Protein AF-A0A8H8M5P0-F1 (afdb_monomer_lite)

Radius of gyration: 19.62 Å; chains: 1; bounding box: 64×37×49 Å

Sequence (247 aa):
MSTDKIRIKVAILEPNDPSDVTEIIGSGKVDMGCKAMIHTTGKPSDYTAVRCGMNISRASKKALLMPGSAWRTSDVRARRVVQDSRSAFSDVKMLRIDELAELGCCCFCSILYIGNENFLATRKKEAAAFMRAVKRAADDMFADPKAAWAAYCDFKPVLNTPLNEKIYERSFTYMSRDCANVPRDWNKVTSYSKRLGIVSDDFNPNMTNEFLSWPLVDEVADPIENQKRIARRQMQIAMNGGVLCGR

pLDDT: mean 76.26, std 18.19, range [35.19, 97.38]

Foldseek 3Di:
DDPPPLDDDDDDDDDPALVCPCVCQQVVVDFKDKDFDFDDDDDPVVDDDDDQGVCVLVVVLVDPDDADADDPLSLLSNLVVCVVPPDDSVVDDHDDVCVVVVLLDPLRGDMAMDGRPVCCVPVVVSLLVVLVVVLVLLVVCVVAVQVSVVVVCVVPVVCPDPSNLLSSQLCNLVDANQSDDDVVSQVSVVVVCCVVVVDPPPDDRPDDPPSGDDDHDDDDPDSNVVVVVSVVVSVCCVVQNGSNPPD

Structure (mmCIF, N/CA/C/O backbone):
data_AF-A0A8H8M5P0-F1
#
_entry.id   AF-A0A8H8M5P0-F1
#
loop_
_atom_site.group_PDB
_atom_site.id
_atom_site.type_symbol
_atom_site.label_atom_id
_atom_site.label_alt_id
_atom_site.label_comp_id
_atom_site.label_asym_id
_atom_site.label_entity_id
_atom_site.label_seq_id
_atom_site.pdbx_PDB_ins_code
_atom_site.Cartn_x
_atom_site.Cartn_y
_atom_site.Cartn_z
_atom_site.occupancy
_atom_site.B_iso_or_equiv
_atom_site.auth_seq_id
_atom_site.auth_comp_id
_atom_site.auth_asym_id
_atom_site.auth_atom_id
_atom_site.pdbx_PDB_model_num
ATOM 1 N N . MET A 1 1 ? -37.331 -3.654 -0.426 1.00 36.34 1 MET A N 1
ATOM 2 C CA . MET A 1 1 ? -36.066 -3.580 0.338 1.00 36.34 1 MET A CA 1
ATOM 3 C C . MET A 1 1 ? -35.222 -2.468 -0.267 1.00 36.34 1 MET A C 1
ATOM 5 O O . MET A 1 1 ? -34.850 -2.590 -1.426 1.00 36.34 1 MET A O 1
ATOM 9 N N . SER A 1 2 ? -35.031 -1.354 0.448 1.00 35.19 2 SER A N 1
ATOM 10 C CA . SER A 1 2 ? -34.307 -0.179 -0.065 1.00 35.19 2 SER A CA 1
ATOM 11 C C . SER A 1 2 ? -32.825 -0.506 -0.238 1.00 35.19 2 SER A C 1
ATOM 13 O O . SER A 1 2 ? -32.127 -0.759 0.742 1.00 35.19 2 SER A O 1
ATOM 15 N N . THR A 1 3 ? -32.333 -0.526 -1.476 1.00 40.12 3 THR A N 1
ATOM 16 C CA . THR A 1 3 ? -30.895 -0.473 -1.750 1.00 40.12 3 THR A CA 1
ATOM 17 C C . THR A 1 3 ? -30.450 0.978 -1.621 1.00 40.12 3 THR A C 1
ATOM 19 O O . THR A 1 3 ? -30.347 1.688 -2.625 1.00 40.12 3 THR A O 1
ATOM 22 N N . ASP A 1 4 ? -30.189 1.425 -0.394 1.00 42.44 4 ASP A N 1
ATOM 23 C CA . ASP A 1 4 ? -29.464 2.672 -0.163 1.00 42.44 4 ASP A CA 1
ATOM 24 C C . ASP A 1 4 ? -28.039 2.480 -0.695 1.00 42.44 4 ASP A C 1
ATOM 26 O O . ASP A 1 4 ? -27.132 2.008 -0.008 1.00 42.44 4 ASP A O 1
ATOM 30 N N . LYS A 1 5 ? -27.848 2.778 -1.985 1.00 47.34 5 LYS A N 1
ATOM 31 C CA . LYS A 1 5 ? -26.527 2.856 -2.608 1.00 47.34 5 LYS A CA 1
ATOM 32 C C . LYS A 1 5 ? -25.786 3.997 -1.921 1.00 47.34 5 LYS A C 1
ATOM 34 O O . LYS A 1 5 ? -25.990 5.158 -2.271 1.00 47.34 5 LYS A O 1
ATOM 39 N N . ILE A 1 6 ? -24.943 3.668 -0.944 1.00 50.34 6 ILE A N 1
ATOM 40 C CA . ILE A 1 6 ? -24.007 4.612 -0.330 1.00 50.34 6 ILE A CA 1
ATOM 41 C C . ILE A 1 6 ? -23.154 5.197 -1.466 1.00 50.34 6 ILE A C 1
ATOM 43 O O . ILE A 1 6 ? -22.331 4.505 -2.065 1.00 50.34 6 ILE A O 1
ATOM 47 N N . ARG A 1 7 ? -23.409 6.462 -1.823 1.00 47.97 7 ARG A N 1
ATOM 48 C CA . ARG A 1 7 ? -22.703 7.175 -2.895 1.00 47.97 7 ARG A CA 1
ATOM 49 C C . ARG A 1 7 ? -21.391 7.730 -2.347 1.00 47.97 7 ARG A C 1
ATOM 51 O O . ARG A 1 7 ? -21.319 8.896 -1.973 1.00 47.97 7 ARG A O 1
ATOM 58 N N . ILE A 1 8 ? -20.359 6.894 -2.310 1.00 54.28 8 ILE A N 1
ATOM 59 C CA . ILE A 1 8 ? -18.988 7.347 -2.050 1.00 54.28 8 ILE A CA 1
ATOM 60 C C . ILE A 1 8 ? -18.491 8.065 -3.309 1.00 54.28 8 ILE A C 1
ATOM 62 O O . ILE A 1 8 ? -18.430 7.465 -4.383 1.00 54.28 8 ILE A O 1
ATOM 66 N N . LYS A 1 9 ? -18.156 9.353 -3.196 1.00 49.34 9 LYS A N 1
ATOM 67 C CA . LYS A 1 9 ? -17.498 10.102 -4.274 1.00 49.34 9 LYS A CA 1
ATOM 68 C C . LYS A 1 9 ? -15.990 9.924 -4.134 1.00 49.34 9 LYS A C 1
ATOM 70 O O . LYS A 1 9 ? -15.395 10.459 -3.208 1.00 49.34 9 LYS A O 1
ATOM 75 N N . VAL A 1 10 ? -15.383 9.171 -5.047 1.00 53.28 10 VAL A N 1
ATOM 76 C CA . VAL A 1 10 ? -13.926 9.007 -5.103 1.00 53.28 10 VAL A CA 1
ATOM 77 C C . VAL A 1 10 ? -13.347 10.113 -5.981 1.00 53.28 10 VAL A C 1
ATOM 79 O O . VAL A 1 10 ? -13.724 10.239 -7.144 1.00 53.28 10 VAL A O 1
ATOM 82 N N . ALA A 1 11 ? -12.433 10.906 -5.428 1.00 50.66 11 ALA A N 1
ATOM 83 C CA . ALA A 1 11 ? -11.649 11.888 -6.166 1.00 50.66 11 ALA A CA 1
ATOM 84 C C . ALA A 1 11 ? -10.161 11.546 -6.027 1.00 50.66 11 ALA A C 1
ATOM 86 O O . ALA A 1 11 ? -9.689 11.256 -4.929 1.00 50.66 11 ALA A O 1
ATOM 87 N N . ILE A 1 12 ? -9.419 11.578 -7.136 1.00 54.62 12 ILE A N 1
ATOM 88 C CA . ILE A 1 12 ? -7.957 11.486 -7.102 1.00 54.62 12 ILE A CA 1
ATOM 89 C C . ILE A 1 12 ? -7.428 12.907 -6.921 1.00 54.62 12 ILE A C 1
ATOM 91 O O . ILE A 1 12 ? -7.507 13.718 -7.841 1.00 54.62 12 ILE A O 1
ATOM 95 N N . LEU A 1 13 ? -6.910 13.204 -5.730 1.00 47.09 13 LEU A N 1
ATOM 96 C CA . LEU A 1 13 ? -6.217 14.455 -5.445 1.00 47.09 13 LEU A CA 1
ATOM 97 C C . LEU A 1 13 ? -4.714 14.242 -5.663 1.00 47.09 13 LEU A C 1
ATOM 99 O O . LEU A 1 13 ? -4.112 13.387 -5.017 1.00 47.09 13 LEU A O 1
ATOM 103 N N . GLU A 1 14 ? -4.110 15.012 -6.567 1.00 48.19 14 GLU A N 1
ATOM 104 C CA . GLU A 1 14 ? -2.656 15.067 -6.762 1.00 48.19 14 GLU A CA 1
ATOM 105 C C . GLU A 1 14 ? -2.136 16.353 -6.095 1.00 48.19 14 GLU A C 1
ATOM 107 O O . GLU A 1 14 ? -2.076 17.397 -6.744 1.00 48.19 14 GLU A O 1
ATOM 112 N N . PRO A 1 15 ? -1.847 16.345 -4.778 1.00 44.75 15 PRO A N 1
ATOM 113 C CA . PRO A 1 15 ? -1.385 17.545 -4.096 1.00 44.75 15 PRO A CA 1
ATOM 114 C C . PRO A 1 15 ? -0.017 17.975 -4.641 1.00 44.75 15 PRO A C 1
ATOM 116 O O . PRO A 1 15 ? 0.866 17.146 -4.868 1.00 44.75 15 PRO A O 1
ATOM 119 N N . ASN A 1 16 ? 0.183 19.289 -4.787 1.00 42.31 16 ASN A N 1
ATOM 120 C CA . ASN A 1 16 ? 1.477 19.876 -5.169 1.00 42.31 16 ASN A CA 1
ATOM 121 C C . ASN A 1 16 ? 2.589 19.549 -4.154 1.00 42.31 16 ASN A C 1
ATOM 123 O O . ASN A 1 16 ? 3.773 19.612 -4.488 1.00 42.31 16 ASN A O 1
ATOM 127 N N . ASP A 1 17 ? 2.203 19.156 -2.937 1.00 50.94 17 ASP A N 1
ATOM 128 C CA . ASP A 1 17 ? 3.077 18.607 -1.915 1.00 50.94 17 ASP A CA 1
ATOM 129 C C . ASP A 1 17 ? 2.559 17.234 -1.418 1.00 50.94 17 ASP A C 1
ATOM 131 O O . ASP A 1 17 ? 1.604 17.164 -0.643 1.00 50.94 17 ASP A O 1
ATOM 135 N N . PRO A 1 18 ? 3.169 16.105 -1.826 1.00 50.41 18 PRO A N 1
ATOM 136 C CA . PRO A 1 18 ? 2.717 14.749 -1.469 1.00 50.41 18 PRO A CA 1
ATOM 137 C C . PRO A 1 18 ? 2.888 14.409 0.026 1.00 50.41 18 PRO A C 1
ATOM 139 O O . PRO A 1 18 ? 2.472 13.339 0.485 1.00 50.41 18 PRO A O 1
ATOM 142 N N . SER A 1 19 ? 3.530 15.290 0.798 1.00 53.66 19 SER A N 1
ATOM 143 C CA . SER A 1 19 ? 3.755 15.112 2.237 1.00 53.66 19 SER A CA 1
ATOM 144 C C . SER A 1 19 ? 2.470 15.275 3.053 1.00 53.66 19 SER A C 1
ATOM 146 O O . SER A 1 19 ? 2.391 14.734 4.153 1.00 53.66 19 SER A O 1
ATOM 148 N N . ASP A 1 20 ? 1.452 15.917 2.483 1.00 61.72 20 ASP A N 1
ATOM 149 C CA . ASP A 1 20 ? 0.340 16.543 3.205 1.00 61.72 20 ASP A CA 1
ATOM 150 C C . ASP A 1 20 ? -0.908 15.644 3.361 1.00 61.72 20 ASP A C 1
ATOM 152 O O . ASP A 1 20 ? -1.863 16.003 4.029 1.00 61.72 20 ASP A O 1
ATOM 156 N N . VAL A 1 21 ? -0.947 14.423 2.804 1.00 61.38 21 VAL A N 1
ATOM 157 C CA . VAL A 1 21 ? -2.188 13.607 2.876 1.00 61.38 21 VAL A CA 1
ATOM 158 C C . VAL A 1 21 ? -2.681 13.376 4.318 1.00 61.38 21 VAL A C 1
ATOM 160 O O . VAL A 1 21 ? -3.882 13.323 4.556 1.00 61.38 21 VAL A O 1
ATOM 163 N N . THR A 1 22 ? -1.762 13.284 5.286 1.00 66.88 22 THR A N 1
ATOM 164 C CA . THR A 1 22 ? -2.094 13.120 6.707 1.00 66.88 22 THR A CA 1
ATOM 165 C C . THR A 1 22 ? -2.680 14.398 7.302 1.00 66.88 22 THR A C 1
ATOM 167 O O . THR A 1 22 ? -3.639 14.320 8.059 1.00 66.88 22 THR A O 1
ATOM 170 N N . GLU A 1 23 ? -2.149 15.568 6.951 1.00 70.94 23 GLU A N 1
ATOM 171 C CA . GLU A 1 23 ? -2.630 16.861 7.448 1.00 70.94 23 GLU A CA 1
ATOM 172 C C . GLU A 1 23 ? -3.932 17.283 6.740 1.00 70.94 23 GLU A C 1
ATOM 174 O O . GLU A 1 23 ? -4.866 17.758 7.389 1.00 70.94 23 GLU A O 1
ATOM 179 N N . ILE A 1 24 ? -4.088 16.993 5.446 1.00 71.38 24 ILE A N 1
ATOM 180 C CA . ILE A 1 24 ? -5.350 17.173 4.710 1.00 71.38 24 ILE A CA 1
ATOM 181 C C . ILE A 1 24 ? -6.481 16.337 5.337 1.00 71.38 24 ILE A C 1
ATOM 183 O O . ILE A 1 24 ? -7.596 16.836 5.505 1.00 71.38 24 ILE A O 1
ATOM 187 N N . ILE A 1 25 ? -6.206 15.084 5.715 1.00 73.25 25 ILE A N 1
ATOM 188 C CA . ILE A 1 25 ? -7.196 14.215 6.375 1.00 73.25 25 ILE A CA 1
ATOM 189 C C . ILE A 1 25 ? -7.402 14.619 7.840 1.00 73.25 25 ILE A C 1
ATOM 191 O O . ILE A 1 25 ? -8.537 14.682 8.316 1.00 73.25 25 ILE A O 1
ATOM 195 N N . GLY A 1 26 ? -6.326 14.951 8.555 1.00 73.00 26 GLY A N 1
ATOM 196 C CA . GLY A 1 26 ? -6.380 15.418 9.942 1.00 73.00 26 GLY A CA 1
ATOM 197 C C . GLY A 1 26 ? -7.175 16.716 10.102 1.00 73.00 26 GLY A C 1
ATOM 198 O O . GLY A 1 26 ? -7.927 16.862 11.059 1.00 73.00 26 GLY A O 1
ATOM 199 N N . SER A 1 27 ? -7.096 17.618 9.121 1.00 79.06 27 SER A N 1
ATOM 200 C CA . SER A 1 27 ? -7.878 18.862 9.077 1.00 79.06 27 SER A CA 1
ATOM 201 C C . SER A 1 27 ? -9.331 18.680 8.618 1.00 79.06 27 SER A C 1
ATOM 203 O O . SER A 1 27 ? -10.072 19.659 8.550 1.00 79.06 27 SER A O 1
ATOM 205 N N . GLY A 1 28 ? -9.755 17.453 8.289 1.00 75.06 28 GLY A N 1
ATOM 206 C CA . GLY A 1 28 ? -11.126 17.145 7.871 1.00 75.06 28 GLY A CA 1
ATOM 207 C C . GLY A 1 28 ? -11.488 17.630 6.464 1.00 75.06 28 GLY A C 1
ATOM 208 O O . GLY A 1 28 ? -12.661 17.634 6.103 1.00 75.06 28 GLY A O 1
ATOM 209 N N . LYS A 1 29 ? -10.504 18.041 5.651 1.00 77.75 29 LYS A N 1
ATOM 210 C CA . LYS A 1 29 ? -10.732 18.463 4.256 1.00 77.75 29 LYS A CA 1
ATOM 211 C C . LYS A 1 29 ? -10.988 17.277 3.324 1.00 77.75 29 LYS A C 1
ATOM 213 O O . LYS A 1 29 ? -11.599 17.444 2.272 1.00 77.75 29 LYS A O 1
ATOM 218 N N . VAL A 1 30 ? -10.490 16.098 3.698 1.00 76.19 30 VAL A N 1
ATOM 219 C CA . VAL A 1 30 ? -10.713 14.822 3.013 1.00 76.19 30 VAL A CA 1
ATOM 220 C C . VAL A 1 30 ? -11.027 13.760 4.061 1.00 76.19 30 VAL A C 1
ATOM 222 O O . VAL A 1 30 ? -10.335 13.662 5.071 1.00 76.19 30 VAL A O 1
ATOM 225 N N . ASP A 1 31 ? -12.048 12.945 3.803 1.00 78.00 31 ASP A N 1
ATOM 226 C CA . ASP A 1 31 ? -12.505 11.934 4.760 1.00 78.00 31 ASP A CA 1
ATOM 227 C C . ASP A 1 31 ? -11.540 10.742 4.872 1.00 78.00 31 ASP A C 1
ATOM 229 O O . ASP A 1 31 ? -11.296 10.245 5.973 1.00 78.00 31 ASP A O 1
ATOM 233 N N . MET A 1 32 ? -10.990 10.274 3.740 1.00 70.12 32 MET A N 1
ATOM 234 C CA . MET A 1 32 ? -10.113 9.096 3.658 1.00 70.12 32 MET A CA 1
ATOM 235 C C . MET A 1 32 ? -9.036 9.219 2.566 1.00 70.12 32 MET A C 1
ATOM 237 O O . MET A 1 32 ? -9.246 9.877 1.549 1.00 70.12 32 MET A O 1
ATOM 241 N N . GLY A 1 33 ? -7.901 8.526 2.725 1.00 67.88 33 GLY A N 1
ATOM 242 C CA . GLY A 1 33 ? -6.831 8.494 1.716 1.00 67.88 33 GLY A CA 1
ATOM 243 C C . GLY A 1 33 ? -5.760 7.428 1.950 1.00 67.88 33 GLY A C 1
ATOM 244 O O . GLY A 1 33 ? -5.899 6.583 2.831 1.00 67.88 33 GLY A O 1
ATOM 245 N N . CYS A 1 34 ? -4.692 7.461 1.142 1.00 57.22 34 CYS A N 1
ATOM 246 C CA . CYS A 1 34 ? -3.568 6.519 1.213 1.00 57.22 34 CYS A CA 1
ATOM 247 C C . CYS A 1 34 ? -2.235 7.237 1.466 1.00 57.22 34 CYS A C 1
ATOM 249 O O . CYS A 1 34 ? -1.978 8.277 0.857 1.00 57.22 34 CYS A O 1
ATOM 251 N N . LYS A 1 35 ? -1.354 6.673 2.306 1.00 57.03 35 LYS A N 1
ATOM 252 C CA . LYS A 1 35 ? -0.063 7.295 2.679 1.00 57.03 35 LYS A CA 1
ATOM 253 C C . LYS A 1 35 ? 1.120 6.329 2.599 1.00 57.03 35 LYS A C 1
ATOM 255 O O . LYS A 1 35 ? 0.997 5.185 3.012 1.00 57.03 35 LYS A O 1
ATOM 260 N N . ALA A 1 36 ? 2.269 6.822 2.120 1.00 51.69 36 ALA A N 1
ATOM 261 C CA . ALA A 1 36 ? 3.573 6.146 2.126 1.00 51.69 36 ALA A CA 1
ATOM 262 C C . ALA A 1 36 ? 4.644 6.999 2.844 1.00 51.69 36 ALA A C 1
ATOM 264 O O . ALA A 1 36 ? 4.636 8.225 2.710 1.00 51.69 36 ALA A O 1
ATOM 265 N N . MET A 1 37 ? 5.582 6.369 3.560 1.00 47.28 37 MET A N 1
ATOM 266 C CA . MET A 1 37 ? 6.648 7.033 4.339 1.00 47.28 37 MET A CA 1
ATOM 267 C C . MET A 1 37 ? 8.055 6.664 3.822 1.00 47.28 37 MET A C 1
ATOM 269 O O . MET A 1 37 ? 8.284 5.526 3.406 1.00 47.28 37 MET A O 1
ATOM 273 N N . ILE A 1 38 ? 9.005 7.613 3.858 1.00 50.22 38 ILE A N 1
ATOM 274 C CA . ILE A 1 38 ? 10.433 7.428 3.509 1.00 50.22 38 ILE A CA 1
ATOM 275 C C . ILE A 1 38 ? 11.297 7.940 4.673 1.00 50.22 38 ILE A C 1
ATOM 277 O O . ILE A 1 38 ? 11.006 9.004 5.214 1.00 50.22 38 ILE A O 1
ATOM 281 N N . HIS A 1 39 ? 12.371 7.220 5.021 1.00 51.81 39 HIS A N 1
ATOM 282 C CA . HIS A 1 39 ? 13.310 7.597 6.090 1.00 51.81 39 HIS A CA 1
ATOM 283 C C . HIS A 1 39 ? 14.763 7.702 5.584 1.00 51.81 39 HIS A C 1
ATOM 285 O O . HIS A 1 39 ? 15.133 7.107 4.566 1.00 51.81 39 HIS A O 1
ATOM 291 N N . THR A 1 40 ? 15.596 8.456 6.302 1.00 46.16 40 THR A N 1
ATOM 292 C CA . THR A 1 40 ? 17.053 8.551 6.103 1.00 46.16 40 THR A CA 1
ATOM 293 C C . THR A 1 40 ? 17.792 8.034 7.339 1.00 46.16 40 THR A C 1
ATOM 295 O O . THR A 1 40 ? 17.275 8.094 8.452 1.00 46.16 40 THR A O 1
ATOM 298 N N . THR A 1 41 ? 19.002 7.509 7.142 1.00 47.03 41 THR A N 1
ATOM 299 C CA . THR A 1 41 ? 19.874 6.976 8.203 1.00 47.03 41 THR A CA 1
ATOM 300 C C . THR A 1 41 ? 21.231 7.685 8.168 1.00 47.03 41 THR A C 1
ATOM 302 O O . THR A 1 41 ? 21.801 7.821 7.088 1.00 47.03 41 THR A O 1
ATOM 305 N N . GLY A 1 42 ? 21.758 8.099 9.326 1.00 56.47 42 GLY A N 1
ATOM 306 C CA . GLY A 1 42 ? 23.066 8.761 9.480 1.00 56.47 42 GLY A CA 1
ATOM 307 C C . GLY A 1 42 ? 23.013 9.934 10.466 1.00 56.47 42 GLY A C 1
ATOM 308 O O . GLY A 1 42 ? 21.921 10.395 10.809 1.00 56.47 42 GLY A O 1
ATOM 309 N N . LYS A 1 43 ? 24.169 10.440 10.924 1.00 62.78 43 LYS A N 1
ATOM 310 C CA . LYS A 1 43 ? 24.189 11.708 11.672 1.00 62.78 43 LYS A CA 1
ATOM 311 C C . LYS A 1 43 ? 23.829 12.840 10.705 1.00 62.78 43 LYS A C 1
ATOM 313 O O . LYS A 1 43 ? 24.405 12.881 9.619 1.00 62.78 43 LYS A O 1
ATOM 318 N N . PRO A 1 44 ? 22.928 13.769 11.068 1.00 67.06 44 PRO A N 1
ATOM 319 C CA . PRO A 1 44 ? 22.539 14.870 10.183 1.00 67.06 44 PRO A CA 1
ATOM 320 C C . PRO A 1 44 ? 23.707 15.739 9.693 1.00 67.06 44 PRO A C 1
ATOM 322 O O . PRO A 1 44 ? 23.590 16.371 8.653 1.00 67.06 44 PRO A O 1
ATOM 325 N N . SER A 1 45 ? 24.828 15.760 10.421 1.00 74.69 45 SER A N 1
ATOM 326 C CA . SER A 1 45 ? 26.063 16.457 10.039 1.00 74.69 45 SER A CA 1
ATOM 327 C C . SER A 1 45 ? 26.809 15.823 8.865 1.00 74.69 45 SER A C 1
ATOM 329 O O . SER A 1 45 ? 27.596 16.501 8.214 1.00 74.69 45 SER A O 1
ATOM 331 N N . ASP A 1 46 ? 26.588 14.534 8.605 1.00 72.75 46 ASP A N 1
ATOM 332 C CA . ASP A 1 46 ? 27.430 13.739 7.705 1.00 72.75 46 ASP A CA 1
ATOM 333 C C . ASP A 1 46 ? 26.868 13.699 6.273 1.00 72.75 46 ASP A C 1
ATOM 335 O O . ASP A 1 46 ? 27.454 13.090 5.378 1.00 72.75 46 ASP A O 1
ATOM 339 N N . TYR A 1 47 ? 25.714 14.333 6.041 1.00 71.44 47 TYR A N 1
ATOM 340 C CA . TYR A 1 47 ? 25.066 14.395 4.735 1.00 71.44 47 TYR A CA 1
ATOM 341 C C . TYR A 1 47 ? 24.227 15.666 4.570 1.00 71.44 47 TYR A C 1
ATOM 343 O O . TYR A 1 47 ? 23.802 16.295 5.533 1.00 71.44 47 TYR A O 1
ATOM 351 N N . THR A 1 48 ? 23.929 16.028 3.322 1.00 71.81 48 THR A N 1
ATOM 352 C CA . THR A 1 48 ? 22.975 17.100 3.013 1.00 71.81 48 THR A CA 1
ATOM 353 C C . THR A 1 48 ? 21.617 16.499 2.676 1.00 71.81 48 THR A C 1
ATOM 355 O O . THR A 1 48 ? 21.459 15.823 1.657 1.00 71.81 48 THR A O 1
ATOM 358 N N . ALA A 1 49 ? 20.617 16.750 3.519 1.00 71.50 49 ALA A N 1
ATOM 359 C CA . ALA A 1 49 ? 19.242 16.370 3.225 1.00 71.50 49 ALA A CA 1
ATOM 360 C C . ALA A 1 49 ? 18.662 17.283 2.130 1.00 71.50 49 ALA A C 1
ATOM 362 O O . ALA A 1 49 ? 18.630 18.503 2.282 1.00 71.50 49 ALA A O 1
ATOM 363 N N . VAL A 1 50 ? 18.169 16.694 1.035 1.00 69.69 50 VAL A N 1
ATOM 364 C CA . VAL A 1 50 ? 17.515 17.429 -0.060 1.00 69.69 50 VAL A CA 1
ATOM 365 C C . VAL A 1 50 ? 16.067 16.972 -0.190 1.00 69.69 50 VAL A C 1
ATOM 367 O O . VAL A 1 50 ? 15.779 15.793 -0.400 1.00 69.69 50 VAL A O 1
ATOM 370 N N . ARG A 1 51 ? 15.133 17.920 -0.084 1.00 71.50 51 ARG A N 1
ATOM 371 C CA . ARG A 1 51 ? 13.698 17.664 -0.230 1.00 71.50 51 ARG A CA 1
ATOM 372 C C . ARG A 1 51 ? 13.316 17.560 -1.709 1.00 71.50 51 ARG A C 1
ATOM 374 O O . ARG A 1 51 ? 13.356 18.550 -2.430 1.00 71.50 51 ARG A O 1
ATOM 381 N N . CYS A 1 52 ? 12.892 16.372 -2.147 1.00 61.41 52 CYS A N 1
ATOM 382 C CA . CYS A 1 52 ? 12.646 16.077 -3.569 1.00 61.41 52 CYS A CA 1
ATOM 383 C C . CYS A 1 52 ? 11.171 15.829 -3.949 1.00 61.41 52 CYS A C 1
ATOM 385 O O . CYS A 1 52 ? 10.885 15.566 -5.121 1.00 61.41 52 CYS A O 1
ATOM 387 N N . GLY A 1 53 ? 10.229 15.867 -2.998 1.00 70.12 53 GLY A N 1
ATOM 388 C CA . GLY A 1 53 ? 8.820 15.520 -3.245 1.00 70.12 53 GLY A CA 1
ATOM 389 C C . GLY A 1 53 ? 8.664 14.148 -3.925 1.00 70.12 53 GLY A C 1
ATOM 390 O O . GLY A 1 53 ? 9.397 13.210 -3.618 1.00 70.12 53 GLY A O 1
ATOM 391 N N . MET A 1 54 ? 7.764 14.033 -4.911 1.00 67.94 54 MET A N 1
ATOM 392 C CA . MET A 1 54 ? 7.588 12.797 -5.706 1.00 67.94 54 MET A CA 1
ATOM 393 C C . MET A 1 54 ? 8.680 12.577 -6.772 1.00 67.94 54 MET A C 1
ATOM 395 O O . MET A 1 54 ? 8.625 11.611 -7.533 1.00 67.94 54 MET A O 1
ATOM 399 N N . ASN A 1 55 ? 9.667 13.472 -6.868 1.00 67.88 55 ASN A N 1
ATOM 400 C CA . ASN A 1 55 ? 10.579 13.561 -8.008 1.00 67.88 55 ASN A CA 1
ATOM 401 C C . ASN A 1 55 ? 11.973 12.986 -7.740 1.00 67.88 55 ASN A C 1
ATOM 403 O O . ASN A 1 55 ? 12.885 13.264 -8.516 1.00 67.88 55 ASN A O 1
ATOM 407 N N . ILE A 1 56 ? 12.159 12.166 -6.700 1.00 66.38 56 ILE A N 1
ATOM 408 C CA . ILE A 1 56 ? 13.482 11.642 -6.320 1.00 66.38 56 ILE A CA 1
ATOM 409 C C . ILE A 1 56 ? 14.226 10.989 -7.496 1.00 66.38 56 ILE A C 1
ATOM 411 O O . ILE A 1 56 ? 15.340 11.398 -7.798 1.00 66.38 56 ILE A O 1
ATOM 415 N N . SER A 1 57 ? 13.587 10.102 -8.270 1.00 65.06 57 SER A N 1
ATOM 416 C CA . SER A 1 57 ? 14.228 9.450 -9.429 1.00 65.06 57 SER A CA 1
ATOM 417 C C . SER A 1 57 ? 14.643 10.434 -10.532 1.00 65.06 57 SER A C 1
ATOM 419 O O . SER A 1 57 ? 15.572 10.162 -11.287 1.00 65.06 57 SER A O 1
ATOM 421 N N . ARG A 1 58 ? 13.952 11.576 -10.653 1.00 63.22 58 ARG A N 1
ATOM 422 C CA . ARG A 1 58 ? 14.291 12.640 -11.612 1.00 63.22 58 ARG A CA 1
ATOM 423 C C . ARG A 1 58 ? 15.385 13.552 -11.060 1.00 63.22 58 ARG A C 1
ATOM 425 O O . ARG A 1 58 ? 16.264 13.953 -11.818 1.00 63.22 58 ARG A O 1
ATOM 432 N N . ALA A 1 59 ? 15.341 13.866 -9.767 1.00 56.56 59 ALA A N 1
ATOM 433 C CA . ALA A 1 59 ? 16.369 14.636 -9.076 1.00 56.56 59 ALA A CA 1
ATOM 434 C C . ALA A 1 59 ? 17.719 13.905 -9.129 1.00 56.56 59 ALA A C 1
ATOM 436 O O . ALA A 1 59 ? 18.711 14.515 -9.514 1.00 56.56 59 ALA A O 1
ATOM 437 N N . SER A 1 60 ? 17.721 12.585 -8.911 1.00 59.81 60 SER A N 1
ATOM 438 C CA . SER A 1 60 ? 18.905 11.725 -9.035 1.00 59.81 60 SER A CA 1
ATOM 439 C C . SER A 1 60 ? 19.526 11.698 -10.438 1.00 59.81 60 SER A C 1
ATOM 441 O O . SER A 1 60 ? 20.685 11.335 -10.563 1.00 59.81 60 SER A O 1
ATOM 443 N N . LYS A 1 61 ? 18.801 12.082 -11.506 1.00 57.59 61 LYS A N 1
ATOM 444 C CA . LYS A 1 61 ? 19.412 12.270 -12.839 1.00 57.59 61 LYS A CA 1
ATOM 445 C C . LYS A 1 61 ? 20.191 13.571 -12.962 1.00 57.59 61 LYS A C 1
ATOM 447 O O . LYS A 1 61 ? 21.210 13.617 -13.636 1.00 57.59 61 LYS A O 1
ATOM 452 N N . LYS A 1 62 ? 19.601 14.660 -12.460 1.00 48.81 62 LYS A N 1
ATOM 453 C CA . LYS A 1 62 ? 20.113 16.025 -12.657 1.00 48.81 62 LYS A CA 1
ATOM 454 C C . LYS A 1 62 ? 21.264 16.329 -11.711 1.00 48.81 62 LYS A C 1
ATOM 456 O O . LYS A 1 62 ? 22.160 17.089 -12.051 1.00 48.81 62 LYS A O 1
ATOM 461 N N . ALA A 1 63 ? 21.194 15.752 -10.523 1.00 43.12 63 ALA A N 1
ATOM 462 C CA . ALA A 1 63 ? 22.213 15.825 -9.511 1.00 43.12 63 ALA A CA 1
ATOM 463 C C . ALA A 1 63 ? 23.179 14.657 -9.741 1.00 43.12 63 ALA A C 1
ATOM 465 O O . ALA A 1 63 ? 22.785 13.502 -9.628 1.00 43.12 63 ALA A O 1
ATOM 466 N N . LEU A 1 64 ? 24.436 14.948 -10.071 1.00 38.75 64 LEU A N 1
ATOM 467 C CA . LEU A 1 64 ? 25.539 13.985 -10.078 1.00 38.75 64 LEU A CA 1
ATOM 468 C C . LEU A 1 64 ? 25.858 13.565 -8.620 1.00 38.75 64 LEU A C 1
ATOM 470 O O . LEU A 1 64 ? 26.937 13.843 -8.111 1.00 38.75 64 LEU A O 1
ATOM 474 N N . LEU A 1 65 ? 24.877 13.027 -7.886 1.00 41.25 65 LEU A N 1
ATOM 475 C CA . LEU A 1 65 ? 24.896 12.927 -6.424 1.00 41.25 65 LEU A CA 1
ATOM 476 C C . LEU A 1 65 ? 24.412 11.552 -5.943 1.00 41.25 65 LEU A C 1
ATOM 478 O O . LEU A 1 65 ? 23.237 11.226 -6.078 1.00 41.25 65 LEU A O 1
ATOM 482 N N . MET A 1 66 ? 25.380 10.805 -5.396 1.00 38.66 66 MET A N 1
ATOM 483 C CA . MET A 1 66 ? 25.415 10.052 -4.125 1.00 38.66 66 MET A CA 1
ATOM 484 C C . MET A 1 66 ? 24.211 9.174 -3.700 1.00 38.66 66 MET A C 1
ATOM 486 O O . MET A 1 66 ? 23.058 9.518 -3.941 1.00 38.66 66 MET A O 1
ATOM 490 N N . PRO A 1 67 ? 24.457 8.032 -3.015 1.00 41.91 67 PRO A N 1
ATOM 491 C CA . PRO A 1 67 ? 23.423 7.057 -2.653 1.00 41.91 67 PRO A CA 1
ATOM 492 C C . PRO A 1 67 ? 22.286 7.695 -1.842 1.00 41.91 67 PRO A C 1
ATOM 494 O O . PRO A 1 67 ? 22.466 8.093 -0.696 1.00 41.91 67 PRO A O 1
ATOM 497 N N . GLY A 1 68 ? 21.103 7.778 -2.453 1.00 44.06 68 GLY A N 1
ATOM 498 C CA . GLY A 1 68 ? 19.875 8.261 -1.827 1.00 44.06 68 GLY A CA 1
ATOM 499 C C . GLY A 1 68 ? 18.920 7.119 -1.480 1.00 44.06 68 GLY A C 1
ATOM 500 O O . GLY A 1 68 ? 18.879 6.089 -2.157 1.00 44.06 68 GLY A O 1
ATOM 501 N N . SER A 1 69 ? 18.116 7.319 -0.437 1.00 43.97 69 SER A N 1
ATOM 502 C CA . SER A 1 69 ? 17.026 6.424 -0.038 1.00 43.97 69 SER A CA 1
ATOM 503 C C . SER A 1 69 ? 15.959 6.337 -1.137 1.00 43.97 69 SER A C 1
ATOM 505 O O . SER A 1 69 ? 15.091 7.202 -1.240 1.00 43.97 69 SER A O 1
ATOM 507 N N . ALA A 1 70 ? 16.005 5.302 -1.974 1.00 43.84 70 ALA A N 1
ATOM 508 C CA . ALA A 1 70 ? 14.971 5.021 -2.968 1.00 43.84 70 ALA A CA 1
ATOM 509 C C . ALA A 1 70 ? 14.033 3.900 -2.491 1.00 43.84 70 ALA A C 1
ATOM 511 O O . ALA A 1 70 ? 14.399 3.058 -1.678 1.00 43.84 70 ALA A O 1
ATOM 512 N N . TRP A 1 71 ? 12.806 3.891 -3.009 1.00 41.81 71 TRP A N 1
ATOM 513 C CA . TRP A 1 71 ? 11.842 2.797 -2.855 1.00 41.81 71 TRP A CA 1
ATOM 514 C C . TRP A 1 71 ? 11.968 1.802 -4.021 1.00 41.81 71 TRP A C 1
ATOM 516 O O . TRP A 1 71 ? 12.359 2.184 -5.122 1.00 41.81 71 TRP A O 1
ATOM 526 N N . ARG A 1 72 ? 11.578 0.531 -3.837 1.00 45.19 72 ARG A N 1
ATOM 527 C CA . ARG A 1 72 ? 11.747 -0.524 -4.863 1.00 45.19 72 ARG A CA 1
ATOM 528 C C . ARG A 1 72 ? 11.024 -0.276 -6.189 1.00 45.19 72 ARG A C 1
ATOM 530 O O . ARG A 1 72 ? 11.490 -0.756 -7.217 1.00 45.19 72 ARG A O 1
ATOM 537 N N . THR A 1 73 ? 9.893 0.429 -6.211 1.00 45.78 73 THR A N 1
ATOM 538 C CA . THR A 1 73 ? 9.242 0.786 -7.491 1.00 45.78 73 THR A CA 1
ATOM 539 C C . THR A 1 73 ? 9.854 2.051 -8.100 1.00 45.78 73 THR A C 1
ATOM 541 O O . THR A 1 73 ? 9.942 2.167 -9.323 1.00 45.78 73 THR A O 1
ATOM 544 N N . SER A 1 74 ? 10.392 2.946 -7.266 1.00 51.97 74 SER A N 1
ATOM 545 C CA . SER A 1 74 ? 11.230 4.072 -7.695 1.00 51.97 74 SER A CA 1
ATOM 546 C C . SER A 1 74 ? 12.576 3.602 -8.258 1.00 51.97 74 SER A C 1
ATOM 548 O O . SER A 1 74 ? 13.130 4.287 -9.113 1.00 51.97 74 SER A O 1
ATOM 550 N N . ASP A 1 75 ? 13.059 2.422 -7.851 1.00 54.94 75 ASP A N 1
ATOM 551 C CA . ASP A 1 75 ? 14.207 1.720 -8.441 1.00 54.94 75 ASP A CA 1
ATOM 552 C C . ASP A 1 75 ? 13.911 1.278 -9.885 1.00 54.94 75 ASP A C 1
ATOM 554 O O . ASP A 1 75 ? 14.749 1.452 -10.756 1.00 54.94 75 ASP A O 1
ATOM 558 N N . VAL A 1 76 ? 12.693 0.821 -10.214 1.00 55.88 76 VAL A N 1
ATOM 559 C CA . VAL A 1 76 ? 12.322 0.522 -11.619 1.00 55.88 76 VAL A CA 1
ATOM 560 C C . VAL A 1 76 ? 12.408 1.782 -12.485 1.00 55.88 76 VAL A C 1
ATOM 562 O O . VAL A 1 76 ? 12.955 1.740 -13.590 1.00 55.88 76 VAL A O 1
ATOM 565 N N . ARG A 1 77 ? 11.927 2.923 -11.965 1.00 55.47 77 ARG A N 1
ATOM 566 C CA . ARG A 1 77 ? 12.098 4.222 -12.630 1.00 55.47 77 ARG A CA 1
ATOM 567 C C . ARG A 1 77 ? 13.580 4.579 -12.730 1.00 55.47 77 ARG A C 1
ATOM 569 O O . ARG A 1 77 ? 14.041 4.815 -13.836 1.00 55.47 77 ARG A O 1
ATOM 576 N N . ALA A 1 78 ? 14.339 4.543 -11.635 1.00 54.69 78 ALA A N 1
ATOM 577 C CA . ALA A 1 78 ? 15.771 4.867 -11.603 1.00 54.69 78 ALA A CA 1
ATOM 578 C C . ALA A 1 78 ? 16.623 3.979 -12.538 1.00 54.69 78 ALA A C 1
ATOM 580 O O . ALA A 1 78 ? 17.527 4.465 -13.211 1.00 54.69 78 ALA A O 1
ATOM 581 N N . ARG A 1 79 ? 16.291 2.694 -12.668 1.00 56.94 79 ARG A N 1
ATOM 582 C CA . ARG A 1 79 ? 16.947 1.757 -13.588 1.00 56.94 79 ARG A CA 1
ATOM 583 C C . ARG A 1 79 ? 16.636 2.045 -15.046 1.00 56.94 79 ARG A C 1
ATOM 585 O O . ARG A 1 79 ? 17.542 2.012 -15.870 1.00 56.94 79 ARG A O 1
ATOM 592 N N . ARG A 1 80 ? 15.381 2.367 -15.383 1.00 55.91 80 ARG A N 1
ATOM 593 C CA . ARG A 1 80 ? 15.043 2.813 -16.746 1.00 55.91 80 ARG A CA 1
ATOM 594 C C . ARG A 1 80 ? 15.768 4.110 -17.082 1.00 55.91 80 ARG A C 1
ATOM 596 O O . ARG A 1 80 ? 16.283 4.284 -18.175 1.00 55.91 80 ARG A O 1
ATOM 603 N N . VAL A 1 81 ? 15.847 4.985 -16.093 1.00 51.09 81 VAL A N 1
ATOM 604 C CA . VAL A 1 81 ? 16.583 6.233 -16.153 1.00 51.09 81 VAL A CA 1
ATOM 605 C C . VAL A 1 81 ? 18.073 6.028 -16.459 1.00 51.09 81 VAL A C 1
ATOM 607 O O . VAL A 1 81 ? 18.611 6.841 -17.210 1.00 51.09 81 VAL A O 1
ATOM 610 N N . VAL A 1 82 ? 18.691 4.974 -15.914 1.00 51.75 82 VAL A N 1
ATOM 611 C CA . VAL A 1 82 ? 20.079 4.572 -16.182 1.00 51.75 82 VAL A CA 1
ATOM 612 C C . VAL A 1 82 ? 20.234 3.857 -17.523 1.00 51.75 82 VAL A C 1
ATOM 614 O O . VAL A 1 82 ? 21.236 4.076 -18.187 1.00 51.75 82 VAL A O 1
ATOM 617 N N . GLN A 1 83 ? 19.233 3.105 -17.984 1.00 52.53 83 GLN A N 1
ATOM 618 C CA . GLN A 1 83 ? 19.243 2.484 -19.315 1.00 52.53 83 GLN A CA 1
ATOM 619 C C . GLN A 1 83 ? 19.326 3.514 -20.462 1.00 52.53 83 GLN A C 1
ATOM 621 O O . GLN A 1 83 ? 19.869 3.203 -21.516 1.00 52.53 83 GLN A O 1
ATOM 626 N N . ASP A 1 84 ? 18.824 4.735 -20.246 1.00 53.12 84 ASP A N 1
ATOM 627 C CA . ASP A 1 84 ? 18.947 5.858 -21.192 1.00 53.12 84 ASP A CA 1
ATOM 628 C C . ASP A 1 84 ? 20.300 6.605 -21.073 1.00 53.12 84 ASP A C 1
ATOM 630 O O . ASP A 1 84 ? 20.583 7.524 -21.841 1.00 53.12 84 ASP A O 1
ATOM 634 N N . SER A 1 85 ? 21.139 6.236 -20.098 1.00 50.38 85 SER A N 1
ATOM 635 C CA . SER A 1 85 ? 22.524 6.700 -19.931 1.00 50.38 85 SER A CA 1
ATOM 636 C C . SER A 1 85 ? 23.511 5.584 -20.303 1.00 50.38 85 SER A C 1
ATOM 638 O O . SER A 1 85 ? 23.149 4.416 -20.346 1.00 50.38 85 SER A O 1
ATOM 640 N N . ARG A 1 86 ? 24.786 5.904 -20.556 1.00 50.81 86 ARG A N 1
ATOM 641 C CA . ARG A 1 86 ? 25.838 4.906 -20.870 1.00 50.81 86 ARG A CA 1
ATOM 642 C C . ARG A 1 86 ? 26.252 4.011 -19.678 1.00 50.81 86 ARG A C 1
ATOM 644 O O . ARG A 1 86 ? 27.299 3.377 -19.741 1.00 50.81 86 ARG A O 1
ATOM 651 N N . SER A 1 87 ? 25.481 3.980 -18.593 1.00 54.00 87 SER A N 1
ATOM 652 C CA . SER A 1 87 ? 25.806 3.248 -17.360 1.00 54.00 87 SER A CA 1
ATOM 653 C C . SER A 1 87 ? 25.084 1.900 -17.313 1.00 54.00 87 SER A C 1
ATOM 655 O O . SER A 1 87 ? 23.992 1.747 -17.865 1.00 54.00 87 SER A O 1
ATOM 657 N N . ALA A 1 88 ? 25.688 0.898 -16.671 1.00 52.78 88 ALA A N 1
ATOM 658 C CA . ALA A 1 88 ? 25.135 -0.449 -16.652 1.00 52.78 88 ALA A CA 1
ATOM 659 C C . ALA A 1 88 ? 23.929 -0.537 -15.703 1.00 52.78 88 ALA A C 1
ATOM 661 O O . ALA A 1 88 ? 23.865 0.098 -14.651 1.00 52.78 88 ALA A O 1
ATOM 662 N N . PHE A 1 89 ? 22.958 -1.389 -16.039 1.00 46.47 89 PHE A N 1
ATOM 663 C CA . PHE A 1 89 ? 21.754 -1.619 -15.226 1.00 46.47 89 PHE A CA 1
ATOM 664 C C . PHE A 1 89 ? 22.065 -2.108 -13.793 1.00 46.47 89 PHE A C 1
ATOM 666 O O . PHE A 1 89 ? 21.256 -1.925 -12.880 1.00 46.47 89 PHE A O 1
ATOM 673 N N . SER A 1 90 ? 23.234 -2.723 -13.593 1.00 56.53 90 SER A N 1
ATOM 674 C CA . SER A 1 90 ? 23.779 -3.168 -12.303 1.00 56.53 90 SER A CA 1
ATOM 675 C C . SER A 1 90 ? 24.195 -2.032 -11.368 1.00 56.53 90 SER A C 1
ATOM 677 O O . SER A 1 90 ? 24.341 -2.263 -10.165 1.00 56.53 90 SER A O 1
ATOM 679 N N . ASP A 1 91 ? 24.376 -0.825 -11.901 1.00 59.22 91 ASP A N 1
ATOM 680 C CA . ASP A 1 91 ? 24.997 0.286 -11.177 1.00 59.22 91 ASP A CA 1
ATOM 681 C C . ASP A 1 91 ? 23.986 1.007 -10.275 1.00 59.22 91 ASP A C 1
ATOM 683 O O . ASP A 1 91 ? 24.361 1.664 -9.305 1.00 59.22 91 ASP A O 1
ATOM 687 N N . VAL A 1 92 ? 22.684 0.817 -10.525 1.00 59.62 92 VAL A N 1
ATOM 688 C CA . VAL A 1 92 ? 21.622 1.272 -9.620 1.00 59.62 92 VAL A CA 1
ATOM 689 C C . VAL A 1 92 ? 21.437 0.250 -8.504 1.00 59.62 92 VAL A C 1
ATOM 691 O O . VAL A 1 92 ? 20.868 -0.834 -8.694 1.00 59.62 92 VAL A O 1
ATOM 694 N N . LYS A 1 93 ? 21.911 0.617 -7.315 1.00 62.41 93 LYS A N 1
ATOM 695 C CA . LYS A 1 93 ? 21.711 -0.125 -6.068 1.00 62.41 93 LYS A CA 1
ATOM 696 C C . LYS A 1 93 ? 20.878 0.699 -5.094 1.00 62.41 93 LYS A C 1
ATOM 698 O O . LYS A 1 93 ? 20.809 1.920 -5.182 1.00 62.41 93 LYS A O 1
ATOM 703 N N . MET A 1 94 ? 20.251 0.005 -4.154 1.00 65.19 94 MET A N 1
ATOM 704 C CA . MET A 1 94 ? 19.437 0.604 -3.107 1.00 65.19 94 MET A CA 1
ATOM 705 C C . MET A 1 94 ? 19.907 0.044 -1.772 1.00 65.19 94 MET A C 1
ATOM 707 O O . MET A 1 94 ? 19.891 -1.172 -1.581 1.00 65.19 94 MET A O 1
ATOM 711 N N . LEU A 1 95 ? 20.320 0.923 -0.861 1.00 62.38 95 LEU A N 1
ATOM 712 C CA . LEU A 1 95 ? 20.574 0.528 0.517 1.00 62.38 95 LEU A CA 1
ATOM 713 C C . LEU A 1 95 ? 19.227 0.327 1.212 1.00 62.38 95 LEU A C 1
ATOM 715 O O . LEU A 1 95 ? 18.361 1.204 1.202 1.00 62.38 95 LEU A O 1
ATOM 719 N N . ARG A 1 96 ? 19.023 -0.865 1.766 1.00 65.25 96 ARG A N 1
ATOM 720 C CA . ARG A 1 96 ? 17.788 -1.237 2.452 1.00 65.25 96 ARG A CA 1
ATOM 721 C C . ARG A 1 96 ? 17.775 -0.603 3.836 1.00 65.25 96 ARG A C 1
ATOM 723 O O . ARG A 1 96 ? 18.522 -1.016 4.711 1.00 65.25 96 ARG A O 1
ATOM 730 N N . ILE A 1 97 ? 16.904 0.382 4.044 1.00 68.12 97 ILE A N 1
ATOM 731 C CA . ILE A 1 97 ? 16.771 1.065 5.342 1.00 68.12 97 ILE A CA 1
ATOM 732 C C . ILE A 1 97 ? 16.435 0.075 6.461 1.00 68.12 97 ILE A C 1
ATOM 734 O O . ILE A 1 97 ? 16.930 0.222 7.567 1.00 68.12 97 ILE A O 1
ATOM 738 N N . ASP A 1 98 ? 15.632 -0.951 6.188 1.00 64.50 98 ASP A N 1
ATOM 739 C CA . ASP A 1 98 ? 15.317 -1.977 7.182 1.00 64.50 98 ASP A CA 1
ATOM 740 C C . ASP A 1 98 ? 16.523 -2.817 7.606 1.00 64.50 98 ASP A C 1
ATOM 742 O O . ASP A 1 98 ? 16.562 -3.271 8.746 1.00 64.50 98 ASP A O 1
ATOM 746 N N . GLU A 1 99 ? 17.503 -2.997 6.721 1.00 71.94 99 GLU A N 1
ATOM 747 C CA . GLU A 1 99 ? 18.774 -3.643 7.057 1.00 71.94 99 GLU A CA 1
ATOM 748 C C . GLU A 1 99 ? 19.663 -2.668 7.841 1.00 71.94 99 GLU A C 1
ATOM 750 O O . GLU A 1 99 ? 20.193 -3.035 8.882 1.00 71.94 99 GLU A O 1
ATOM 755 N N . LEU A 1 100 ? 19.743 -1.402 7.412 1.00 70.75 100 LEU A N 1
ATOM 756 C CA . LEU A 1 100 ? 20.517 -0.356 8.099 1.00 70.75 100 LEU A CA 1
ATOM 757 C C . LEU A 1 100 ? 19.994 -0.025 9.505 1.00 70.75 100 LEU A C 1
ATOM 759 O O . LEU A 1 100 ? 20.766 0.362 10.374 1.00 70.75 100 LEU A O 1
ATOM 763 N N . ALA A 1 101 ? 18.684 -0.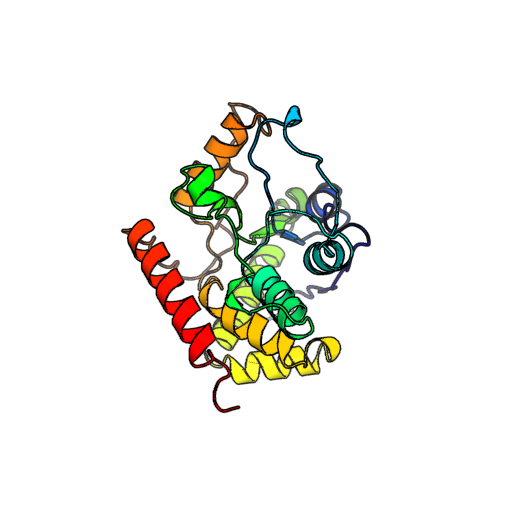135 9.718 1.00 66.44 101 ALA A N 1
ATOM 764 C CA . ALA A 1 101 ? 18.023 0.128 10.993 1.00 66.44 101 ALA A CA 1
ATOM 765 C C . ALA A 1 101 ? 17.752 -1.153 11.805 1.00 66.44 101 ALA A C 1
ATOM 767 O O . ALA A 1 101 ? 17.093 -1.072 12.842 1.00 66.44 101 ALA A O 1
ATOM 768 N N . GLU A 1 102 ? 18.226 -2.313 11.332 1.00 74.00 102 GLU A N 1
ATOM 769 C CA . GLU A 1 102 ? 18.087 -3.623 11.989 1.00 74.00 102 GLU A CA 1
ATOM 770 C C . GLU A 1 102 ? 16.627 -3.993 12.331 1.00 74.00 102 GLU A C 1
ATOM 772 O O . GLU A 1 102 ? 16.326 -4.628 13.339 1.00 74.00 102 GLU A O 1
ATOM 777 N N . LEU A 1 103 ? 15.685 -3.605 11.465 1.00 66.50 103 LEU A N 1
ATOM 778 C CA . LEU A 1 103 ? 14.244 -3.815 11.670 1.00 66.50 103 LEU A CA 1
ATOM 779 C C . LEU A 1 103 ? 13.762 -5.188 11.164 1.00 66.50 103 LEU A C 1
ATOM 781 O O . LEU A 1 103 ? 12.638 -5.613 11.456 1.00 66.50 103 LEU A O 1
ATOM 785 N N . GLY A 1 104 ? 14.587 -5.874 10.364 1.00 69.00 104 GLY A N 1
ATOM 786 C CA . GLY A 1 104 ? 14.316 -7.189 9.763 1.00 69.00 104 GLY A CA 1
ATOM 787 C C . GLY A 1 104 ? 1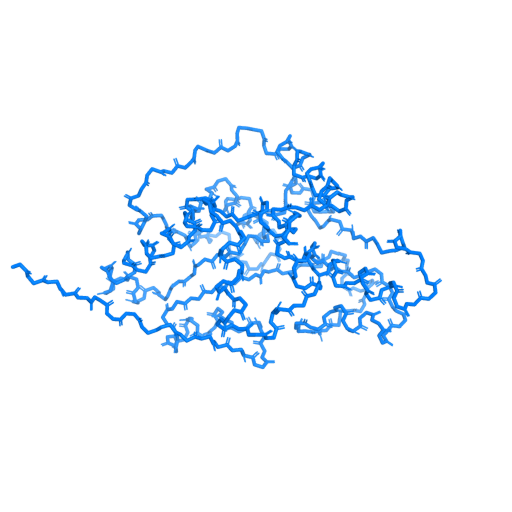3.296 -7.188 8.613 1.00 69.00 104 GLY A C 1
ATOM 788 O O . GLY A 1 104 ? 13.230 -8.144 7.844 1.00 69.00 104 GLY A O 1
ATOM 789 N N . CYS A 1 105 ? 12.502 -6.126 8.469 1.00 68.81 105 CYS A N 1
ATOM 790 C CA . CYS A 1 105 ? 11.539 -5.920 7.389 1.00 68.81 105 CYS A CA 1
ATOM 791 C C . CYS A 1 105 ? 11.324 -4.427 7.122 1.00 68.81 105 CYS A C 1
ATOM 793 O O . CYS A 1 105 ? 11.411 -3.599 8.028 1.00 68.81 105 CYS A O 1
ATOM 795 N N . CYS A 1 106 ? 10.912 -4.074 5.901 1.00 69.88 106 CYS A N 1
ATOM 796 C CA . CYS A 1 106 ? 10.467 -2.717 5.555 1.00 69.88 106 CYS A CA 1
ATOM 797 C C . CYS A 1 106 ? 9.026 -2.427 6.024 1.00 69.88 106 CYS A C 1
ATOM 799 O O . CYS A 1 106 ? 8.223 -1.868 5.278 1.00 69.88 106 CYS A O 1
ATOM 801 N N . CYS A 1 107 ? 8.681 -2.851 7.242 1.00 73.19 107 CYS A N 1
ATOM 802 C CA . CYS A 1 107 ? 7.327 -2.789 7.792 1.00 73.19 107 CYS A CA 1
ATOM 803 C C . CYS A 1 107 ? 6.793 -1.342 7.912 1.00 73.19 107 CYS A C 1
ATOM 805 O O . CYS A 1 107 ? 5.606 -1.095 7.716 1.00 73.19 107 CYS A O 1
ATOM 807 N N . PHE A 1 108 ? 7.691 -0.371 8.112 1.00 69.06 108 PHE A N 1
ATOM 808 C CA . PHE A 1 108 ? 7.400 1.070 8.141 1.00 69.06 108 PHE A CA 1
ATOM 809 C C . PHE A 1 108 ? 7.005 1.671 6.779 1.00 69.06 108 PHE A C 1
ATOM 811 O O . PHE A 1 108 ? 6.528 2.800 6.726 1.00 69.06 108 PHE A O 1
ATOM 818 N N . CYS A 1 109 ? 7.203 0.952 5.669 1.00 76.25 109 CYS A N 1
ATOM 819 C CA . CYS A 1 109 ? 6.866 1.448 4.332 1.00 76.25 109 CYS A CA 1
ATOM 820 C C . CYS A 1 109 ? 5.474 1.034 3.836 1.00 76.25 109 CYS A C 1
ATOM 822 O O . CYS A 1 109 ? 5.135 1.338 2.690 1.00 76.25 109 CYS A O 1
ATOM 824 N N . SER A 1 110 ? 4.698 0.297 4.632 1.00 83.12 110 SER A N 1
ATOM 825 C CA . SER A 1 110 ? 3.366 -0.162 4.229 1.00 83.12 110 SER A CA 1
ATOM 826 C C . SER A 1 110 ? 2.473 1.025 3.863 1.00 83.12 110 SER A C 1
ATOM 828 O O . SER A 1 110 ? 2.411 2.008 4.600 1.00 83.12 110 SER A O 1
ATOM 830 N N . ILE A 1 111 ? 1.793 0.938 2.716 1.00 85.56 111 ILE A N 1
ATOM 831 C CA . ILE A 1 111 ? 0.832 1.960 2.292 1.00 85.56 111 ILE A CA 1
ATOM 832 C C . ILE A 1 111 ? -0.515 1.631 2.922 1.00 85.56 111 ILE A C 1
ATOM 834 O O . ILE A 1 111 ? -1.056 0.552 2.688 1.00 85.56 111 ILE A O 1
ATOM 838 N N . LEU A 1 112 ? -1.040 2.557 3.718 1.00 88.44 112 LEU A N 1
ATOM 839 C CA . LEU A 1 112 ? -2.238 2.345 4.529 1.00 88.44 112 LEU A CA 1
ATOM 840 C C . LEU A 1 112 ? -3.419 3.139 3.979 1.00 88.44 112 LEU A C 1
ATOM 842 O O . LEU A 1 112 ? -3.226 4.265 3.521 1.00 88.44 112 LEU A O 1
ATOM 846 N N . TYR A 1 113 ? -4.628 2.584 4.088 1.00 92.25 113 TYR A N 1
ATOM 847 C CA . TYR A 1 113 ? -5.856 3.378 4.050 1.00 92.25 113 TYR A CA 1
ATOM 848 C C . TYR A 1 113 ? -6.039 4.055 5.408 1.00 92.25 113 TYR A C 1
ATOM 850 O O . TYR A 1 113 ? -5.996 3.391 6.440 1.00 92.25 113 TYR A O 1
ATOM 858 N N . ILE A 1 114 ? -6.241 5.368 5.403 1.00 91.94 114 ILE A N 1
ATOM 859 C CA . ILE A 1 114 ? -6.447 6.180 6.604 1.00 91.94 114 ILE A CA 1
ATOM 860 C C . ILE A 1 114 ? -7.763 6.942 6.491 1.00 91.94 114 ILE A C 1
ATOM 862 O O . ILE A 1 114 ? -8.183 7.289 5.387 1.00 91.94 114 ILE A O 1
ATOM 866 N N . GLY A 1 115 ? -8.413 7.189 7.627 1.00 89.94 115 GLY A N 1
ATOM 867 C CA . GLY A 1 115 ? -9.660 7.943 7.710 1.00 89.94 115 GLY A CA 1
ATOM 868 C C . GLY A 1 115 ? -9.650 8.899 8.895 1.00 89.94 115 GLY A C 1
ATOM 869 O O . GLY A 1 115 ? -9.037 8.606 9.919 1.00 89.94 115 GLY A O 1
ATOM 870 N N . ASN A 1 116 ? -10.312 10.044 8.744 1.00 92.12 116 ASN A N 1
ATOM 871 C CA . ASN A 1 116 ? -10.474 11.014 9.823 1.00 92.12 116 ASN A CA 1
ATOM 872 C C . ASN A 1 116 ? -11.279 10.401 10.987 1.00 92.12 116 ASN A C 1
ATOM 874 O O . ASN A 1 116 ? -12.312 9.775 10.757 1.00 92.12 116 ASN A O 1
ATOM 878 N N . GLU A 1 117 ? -10.851 10.603 12.235 1.00 91.44 117 GLU A N 1
ATOM 879 C CA . GLU A 1 117 ? -11.485 9.972 13.405 1.00 91.44 117 GLU A CA 1
ATOM 8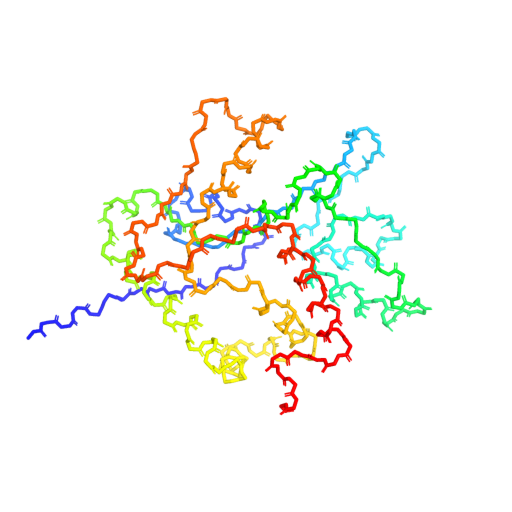80 C C . GLU A 1 117 ? -12.964 10.340 13.566 1.00 91.44 117 GLU A C 1
ATOM 882 O O . GLU A 1 117 ? -13.789 9.467 13.834 1.00 91.44 117 GLU A O 1
ATOM 887 N N . ASN A 1 118 ? -13.332 11.604 13.335 1.00 92.94 118 ASN A N 1
ATOM 888 C CA . ASN A 1 118 ? -14.725 12.040 13.417 1.00 92.94 118 ASN A CA 1
ATOM 889 C C . ASN A 1 118 ? -15.576 11.383 12.320 1.00 92.94 118 ASN A C 1
ATOM 891 O O . ASN A 1 118 ? -16.699 10.941 12.576 1.00 92.94 118 ASN A O 1
ATOM 895 N N . PHE A 1 119 ? -15.032 11.258 11.106 1.00 92.56 119 PHE A N 1
ATOM 896 C CA . PHE A 1 119 ? -15.691 10.522 10.028 1.00 92.56 119 PHE A CA 1
ATOM 897 C C . PHE A 1 119 ? -15.869 9.045 10.402 1.00 92.56 119 PHE A C 1
ATOM 899 O O . PHE A 1 119 ? -16.980 8.525 10.328 1.00 92.56 119 PHE A O 1
ATOM 906 N N . LEU A 1 120 ? -14.815 8.376 10.875 1.00 93.62 120 LEU A N 1
ATOM 907 C CA . LEU A 1 120 ? -14.880 6.969 11.275 1.00 93.62 120 LEU A CA 1
ATOM 908 C C . LEU A 1 120 ? -15.856 6.745 12.440 1.00 93.62 120 LEU A C 1
ATOM 910 O O . LEU A 1 120 ? -16.567 5.743 12.453 1.00 93.62 120 LEU A O 1
ATOM 914 N N . ALA A 1 121 ? -15.958 7.684 13.382 1.00 93.94 121 ALA A N 1
ATOM 915 C CA . ALA A 1 121 ? -16.883 7.597 14.508 1.00 93.94 121 ALA A CA 1
ATOM 916 C C . ALA A 1 121 ? -18.351 7.807 14.097 1.00 93.94 121 ALA A C 1
ATOM 918 O O . ALA A 1 121 ? -19.233 7.094 14.581 1.00 93.94 121 ALA A O 1
ATOM 919 N N . THR A 1 122 ? -18.623 8.759 13.197 1.00 95.50 122 THR A N 1
ATOM 920 C CA . THR A 1 122 ? -19.992 9.188 12.846 1.00 95.50 122 THR A CA 1
ATOM 921 C C . THR A 1 122 ? -20.555 8.522 11.586 1.00 95.50 122 THR A C 1
ATOM 923 O O . THR A 1 122 ? -21.773 8.455 11.420 1.00 95.50 122 THR A O 1
ATOM 926 N N . ARG A 1 123 ? -19.694 7.992 10.707 1.00 94.94 123 ARG A N 1
ATOM 927 C CA . ARG A 1 123 ? -20.028 7.411 9.389 1.00 94.94 123 ARG A CA 1
ATOM 928 C C . ARG A 1 123 ? -19.503 5.979 9.234 1.00 94.94 123 ARG A C 1
ATOM 930 O O . ARG A 1 123 ? -18.966 5.585 8.198 1.00 94.94 123 ARG A O 1
ATOM 937 N N . LYS A 1 124 ? -19.672 5.161 10.281 1.00 94.81 124 LYS A N 1
ATOM 938 C CA . LYS A 1 124 ? -19.180 3.768 10.337 1.00 94.81 124 LYS A CA 1
ATOM 939 C C . LYS A 1 124 ?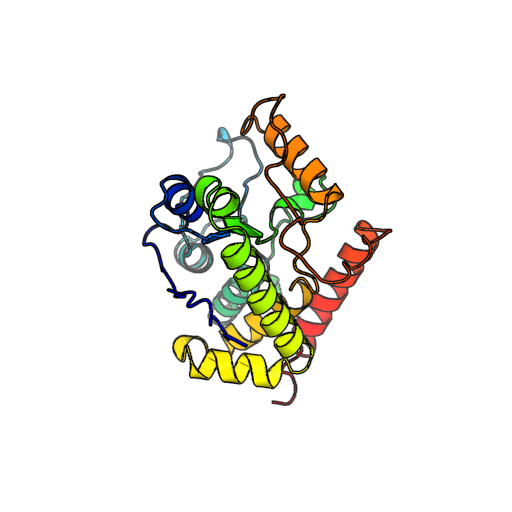 -19.658 2.898 9.173 1.00 94.81 124 LYS A C 1
ATOM 941 O O . LYS A 1 124 ? -18.904 2.070 8.662 1.00 94.81 124 LYS A O 1
ATOM 946 N N . LYS A 1 125 ? -20.918 3.061 8.750 1.00 95.44 125 LYS A N 1
ATOM 947 C CA . LYS A 1 125 ? -21.506 2.261 7.662 1.00 95.44 125 LYS A CA 1
ATOM 948 C C . LYS A 1 125 ? -20.848 2.587 6.324 1.00 95.44 125 LYS A C 1
ATOM 950 O O . LYS A 1 125 ? -20.590 1.676 5.538 1.00 95.44 125 LYS A O 1
ATOM 955 N N . GLU A 1 126 ? -20.565 3.861 6.089 1.00 95.19 126 GLU A N 1
ATOM 956 C CA . GLU A 1 126 ? -19.897 4.374 4.902 1.00 95.19 126 GLU A CA 1
ATOM 957 C C . GLU A 1 126 ? -18.425 3.951 4.870 1.00 95.19 126 GLU A C 1
ATOM 959 O O . GLU A 1 126 ? -17.976 3.445 3.843 1.00 95.19 126 GLU A O 1
ATOM 964 N N . ALA A 1 127 ? -17.711 4.031 5.998 1.00 94.62 127 ALA A N 1
ATOM 965 C CA . ALA A 1 127 ? -16.342 3.521 6.124 1.00 94.62 127 ALA A CA 1
ATOM 966 C C . ALA A 1 127 ? -16.263 2.006 5.849 1.00 94.62 127 ALA A C 1
ATOM 968 O O . ALA A 1 127 ? -15.455 1.551 5.039 1.00 94.62 127 ALA A O 1
ATOM 969 N N . ALA A 1 128 ? -17.166 1.210 6.432 1.00 95.94 128 ALA A N 1
ATOM 970 C CA . ALA A 1 128 ? -17.236 -0.226 6.153 1.00 95.94 128 ALA A CA 1
ATOM 971 C C . ALA A 1 128 ? -17.613 -0.519 4.687 1.00 95.94 128 ALA A C 1
ATOM 973 O O . ALA A 1 128 ? -17.122 -1.478 4.092 1.00 95.94 128 ALA A O 1
ATOM 974 N N . ALA A 1 129 ? -18.485 0.293 4.079 1.00 96.31 129 ALA A N 1
ATOM 975 C CA . ALA A 1 129 ? -18.836 0.163 2.665 1.00 96.31 129 ALA A CA 1
ATOM 976 C C . ALA A 1 129 ? -17.658 0.480 1.740 1.00 96.31 129 ALA A C 1
ATOM 978 O O . ALA A 1 129 ? -17.445 -0.251 0.772 1.00 96.31 129 ALA A O 1
ATOM 979 N N . PHE A 1 130 ? -16.874 1.510 2.068 1.00 96.38 130 PHE A N 1
ATOM 980 C CA . PHE A 1 130 ? -15.627 1.824 1.380 1.00 96.38 130 PHE A CA 1
ATOM 981 C C . PHE A 1 130 ? -14.671 0.630 1.422 1.00 96.38 130 PHE A C 1
ATOM 983 O O . PHE A 1 130 ? -14.230 0.160 0.374 1.00 96.38 130 PHE A O 1
ATOM 990 N N . MET A 1 131 ? -14.431 0.066 2.610 1.00 97.31 131 MET A N 1
ATOM 991 C CA . MET A 1 131 ? -13.530 -1.078 2.764 1.00 97.31 131 MET A CA 1
ATOM 992 C C . MET A 1 131 ? -14.020 -2.318 2.002 1.00 97.31 131 MET A C 1
ATOM 994 O O . MET A 1 131 ? -13.216 -2.991 1.361 1.00 97.31 131 MET A O 1
ATOM 998 N N . ARG A 1 132 ? -15.334 -2.593 1.963 1.00 97.19 132 ARG A N 1
ATOM 999 C CA . ARG A 1 132 ? -15.891 -3.667 1.115 1.00 97.19 132 ARG A CA 1
ATOM 1000 C C . ARG A 1 132 ? -15.654 -3.430 -0.378 1.00 97.19 132 ARG A C 1
ATOM 1002 O O . ARG A 1 132 ? -15.346 -4.379 -1.095 1.00 97.19 132 ARG A O 1
ATOM 1009 N N . ALA A 1 133 ? -15.787 -2.191 -0.852 1.00 96.12 133 ALA A N 1
ATOM 1010 C CA . ALA A 1 133 ? -15.507 -1.855 -2.247 1.00 96.12 133 ALA A CA 1
ATOM 1011 C C . ALA A 1 133 ? -14.018 -2.045 -2.584 1.00 96.12 133 ALA A C 1
ATOM 1013 O O . ALA A 1 133 ? -13.700 -2.638 -3.613 1.00 96.12 133 ALA A O 1
ATOM 1014 N N . VAL A 1 134 ? -13.123 -1.618 -1.686 1.00 96.06 134 VAL A N 1
ATOM 1015 C CA . VAL A 1 134 ? -11.674 -1.842 -1.800 1.00 96.06 134 VAL A CA 1
ATOM 1016 C C . VAL A 1 134 ? -11.350 -3.334 -1.846 1.00 96.06 134 VAL A C 1
ATOM 1018 O O . VAL A 1 134 ? -10.622 -3.765 -2.736 1.00 96.06 134 VAL A O 1
ATOM 1021 N N . LYS A 1 135 ? -11.920 -4.137 -0.939 1.00 96.62 135 LYS A N 1
ATOM 1022 C CA . LYS A 1 135 ? -11.704 -5.588 -0.915 1.00 96.62 135 LYS A CA 1
ATOM 1023 C C . LYS A 1 135 ? -12.160 -6.257 -2.201 1.00 96.62 135 LYS A C 1
ATOM 1025 O O . LYS A 1 135 ? -11.419 -7.060 -2.752 1.00 96.62 135 LYS A O 1
ATOM 1030 N N . ARG A 1 136 ? -13.340 -5.889 -2.705 1.00 96.25 136 ARG A N 1
ATOM 1031 C CA . ARG A 1 136 ? -13.844 -6.411 -3.978 1.00 96.25 136 ARG A CA 1
ATOM 1032 C C . ARG A 1 136 ? -12.910 -6.062 -5.137 1.00 96.25 136 ARG A C 1
ATOM 1034 O O . ARG A 1 136 ? -12.571 -6.940 -5.914 1.00 96.25 136 ARG A O 1
ATOM 1041 N N . ALA A 1 137 ? -12.441 -4.816 -5.214 1.00 95.06 137 ALA A N 1
ATOM 1042 C CA . ALA A 1 137 ? -11.480 -4.408 -6.238 1.00 95.06 137 ALA A CA 1
ATOM 1043 C C . ALA A 1 137 ? -10.137 -5.151 -6.112 1.00 95.06 137 ALA A C 1
ATOM 1045 O O . ALA A 1 137 ? -9.536 -5.507 -7.124 1.00 95.06 137 ALA A O 1
ATOM 1046 N N . ALA A 1 138 ? -9.672 -5.409 -4.886 1.00 95.50 138 ALA A N 1
ATOM 1047 C CA . ALA A 1 138 ? -8.480 -6.215 -4.647 1.00 95.50 138 ALA A CA 1
ATOM 1048 C C . ALA A 1 138 ? -8.684 -7.667 -5.107 1.00 95.50 138 ALA A C 1
ATOM 1050 O O . ALA A 1 138 ? -7.819 -8.204 -5.794 1.00 95.50 138 ALA A O 1
ATOM 1051 N N . ASP A 1 139 ? -9.826 -8.280 -4.790 1.00 96.31 139 ASP A N 1
ATOM 1052 C CA . ASP A 1 139 ? -10.167 -9.641 -5.222 1.00 96.31 139 ASP A CA 1
ATOM 1053 C C . ASP A 1 139 ? -10.228 -9.757 -6.743 1.00 96.31 139 ASP A C 1
ATOM 1055 O O . ASP A 1 139 ? -9.585 -10.641 -7.308 1.00 96.31 139 ASP A O 1
ATOM 1059 N N . ASP A 1 140 ? -10.916 -8.823 -7.404 1.00 96.00 140 ASP A N 1
ATOM 1060 C CA . ASP A 1 140 ? -11.000 -8.757 -8.864 1.00 96.00 140 ASP A CA 1
ATOM 1061 C C . ASP A 1 140 ? -9.592 -8.608 -9.482 1.00 96.00 140 ASP A C 1
ATOM 1063 O O . ASP A 1 140 ? -9.240 -9.313 -10.428 1.00 96.00 140 ASP A O 1
ATOM 1067 N N . MET A 1 141 ? -8.741 -7.753 -8.898 1.00 96.62 141 MET A N 1
ATOM 1068 C CA . MET A 1 141 ? -7.348 -7.573 -9.323 1.00 96.62 141 MET A CA 1
ATOM 1069 C C . MET A 1 141 ? -6.499 -8.837 -9.138 1.00 96.62 141 MET A C 1
ATOM 1071 O O . MET A 1 141 ? -5.652 -9.128 -9.982 1.00 96.62 141 MET A O 1
ATOM 1075 N N . PHE A 1 142 ? -6.677 -9.583 -8.046 1.00 96.25 142 PHE A N 1
ATOM 1076 C CA . PHE A 1 142 ? -5.945 -10.832 -7.832 1.00 96.25 142 PHE A CA 1
ATOM 1077 C C . PHE A 1 142 ? -6.448 -11.974 -8.715 1.00 96.25 142 PHE A C 1
ATOM 1079 O O . PHE A 1 142 ? -5.645 -12.842 -9.062 1.00 96.25 142 PHE A O 1
ATOM 1086 N N . ALA A 1 143 ? -7.738 -11.981 -9.056 1.00 97.19 143 ALA A N 1
ATOM 1087 C CA . ALA A 1 143 ? -8.344 -12.972 -9.934 1.00 97.19 143 ALA A CA 1
ATOM 1088 C C . ALA A 1 143 ? -7.891 -12.794 -11.390 1.00 97.19 143 ALA A C 1
ATOM 1090 O O . ALA A 1 143 ? -7.506 -13.774 -12.025 1.00 97.19 143 ALA A O 1
ATOM 1091 N N . ASP A 1 144 ? -7.876 -11.555 -11.894 1.00 97.38 144 ASP A N 1
ATOM 1092 C CA . ASP A 1 144 ? -7.377 -11.233 -13.234 1.00 97.38 144 ASP A CA 1
ATOM 1093 C C . ASP A 1 144 ? -6.542 -9.935 -13.242 1.00 97.38 144 ASP A C 1
ATOM 1095 O O . ASP A 1 144 ? -7.048 -8.835 -13.506 1.00 97.38 144 ASP A O 1
ATOM 1099 N N . PRO A 1 145 ? -5.221 -10.046 -13.004 1.00 96.38 145 PRO A N 1
ATOM 1100 C CA . PRO A 1 145 ? -4.322 -8.895 -12.996 1.00 96.38 145 PRO A CA 1
ATOM 1101 C C . PRO A 1 145 ? -4.244 -8.177 -14.348 1.00 96.38 145 PRO A C 1
ATOM 1103 O O . PRO A 1 145 ? -4.027 -6.963 -14.392 1.00 96.38 145 PRO A O 1
ATOM 1106 N N . LYS A 1 146 ? -4.417 -8.906 -15.461 1.00 96.44 146 LYS A N 1
ATOM 1107 C CA . LYS A 1 146 ? -4.331 -8.344 -16.816 1.00 96.44 146 LYS A CA 1
ATOM 1108 C C . LYS A 1 146 ? -5.551 -7.485 -17.113 1.00 96.44 146 LYS A C 1
ATOM 1110 O O . LYS A 1 146 ? -5.387 -6.355 -17.577 1.00 96.44 146 LYS A O 1
ATOM 1115 N N . ALA A 1 147 ? -6.748 -7.984 -16.807 1.00 96.38 147 ALA A N 1
ATOM 1116 C CA . ALA A 1 147 ? -7.981 -7.218 -16.956 1.00 96.38 147 ALA A CA 1
ATOM 1117 C C . ALA A 1 147 ? -8.010 -6.005 -16.017 1.00 96.38 147 ALA A C 1
ATOM 1119 O O . ALA A 1 147 ? -8.346 -4.903 -16.454 1.00 96.38 147 ALA A O 1
ATOM 1120 N N . ALA A 1 148 ? -7.585 -6.164 -14.760 1.00 96.19 148 ALA A N 1
ATOM 1121 C CA . ALA A 1 148 ? -7.525 -5.056 -13.809 1.00 96.19 148 ALA A CA 1
ATOM 1122 C C . ALA A 1 148 ? -6.554 -3.951 -14.257 1.00 96.19 148 ALA A C 1
ATOM 1124 O O . ALA A 1 148 ? -6.892 -2.767 -14.200 1.00 96.19 148 ALA A O 1
ATOM 1125 N N . TRP A 1 149 ? -5.370 -4.318 -14.761 1.00 96.31 149 TRP A N 1
ATOM 1126 C CA . TRP A 1 149 ? -4.435 -3.353 -15.341 1.00 96.31 149 TRP A CA 1
ATOM 1127 C C . TRP A 1 149 ? -5.006 -2.674 -16.593 1.00 96.31 149 TRP A C 1
ATOM 1129 O O . TRP A 1 149 ? -4.898 -1.457 -16.730 1.00 96.31 149 TRP A O 1
ATOM 1139 N N . ALA A 1 150 ? -5.665 -3.430 -17.479 1.00 96.25 150 ALA A N 1
ATOM 1140 C CA . ALA A 1 150 ? -6.313 -2.884 -18.671 1.00 96.25 150 ALA A CA 1
ATOM 1141 C C . ALA A 1 150 ? -7.377 -1.835 -18.319 1.00 96.25 150 ALA A C 1
ATOM 1143 O O . ALA A 1 150 ? -7.328 -0.726 -18.846 1.00 96.25 150 ALA A O 1
ATOM 1144 N N . ALA A 1 151 ? -8.276 -2.157 -17.387 1.00 95.62 151 ALA A N 1
ATOM 1145 C CA . ALA A 1 151 ? -9.308 -1.241 -16.911 1.00 95.62 151 ALA A CA 1
ATOM 1146 C C . ALA A 1 151 ? -8.704 0.005 -16.244 1.00 95.62 151 ALA A C 1
ATOM 1148 O O . ALA A 1 151 ? -9.194 1.119 -16.433 1.00 95.62 151 ALA A O 1
ATOM 1149 N N . TYR A 1 152 ? -7.604 -0.151 -15.498 1.00 95.00 152 TYR A N 1
ATOM 1150 C CA . TYR A 1 152 ? -6.936 0.990 -14.881 1.00 95.00 152 TYR A CA 1
ATOM 1151 C C . TYR A 1 152 ? -6.278 1.913 -15.916 1.00 95.00 152 TYR A C 1
ATOM 1153 O O . TYR A 1 152 ? -6.358 3.135 -15.793 1.00 95.00 152 TYR A O 1
ATOM 1161 N N . CYS A 1 153 ? -5.663 1.345 -16.955 1.00 95.25 153 CYS A N 1
ATOM 1162 C CA . CYS A 1 153 ? -5.119 2.102 -18.078 1.00 95.25 153 CYS A CA 1
ATOM 1163 C C . CYS A 1 153 ? -6.203 2.800 -18.901 1.00 95.25 153 CYS A C 1
ATOM 1165 O O . CYS A 1 153 ? -5.969 3.922 -19.336 1.00 95.25 153 CYS A O 1
ATOM 1167 N N . ASP A 1 154 ? -7.362 2.173 -19.097 1.00 95.75 154 ASP A N 1
ATOM 1168 C CA . ASP A 1 154 ? -8.504 2.793 -19.776 1.00 95.75 154 ASP A CA 1
ATOM 1169 C C . ASP A 1 154 ? -8.990 4.036 -19.013 1.00 95.75 154 ASP A C 1
ATOM 1171 O O . ASP A 1 154 ? -9.098 5.125 -19.574 1.00 95.75 154 ASP A O 1
ATOM 1175 N N . PHE A 1 155 ? -9.144 3.914 -17.690 1.00 93.44 155 PHE A N 1
ATOM 1176 C CA . PHE A 1 155 ? -9.520 5.038 -16.833 1.00 93.44 155 PHE A CA 1
ATOM 1177 C C . PHE A 1 155 ? -8.431 6.121 -16.726 1.00 93.44 155 PHE A C 1
ATOM 1179 O O . PHE A 1 155 ? -8.737 7.314 -16.696 1.00 93.44 155 PHE A O 1
ATOM 1186 N N . LYS A 1 156 ? -7.149 5.734 -16.649 1.00 91.69 156 LYS A N 1
ATOM 1187 C CA . LYS A 1 156 ? -6.008 6.659 -16.526 1.00 91.69 156 LYS A CA 1
ATOM 1188 C C . LYS A 1 156 ? -4.963 6.389 -17.625 1.00 91.69 156 LYS A C 1
ATOM 1190 O O . LYS A 1 156 ? -3.903 5.828 -17.328 1.00 91.69 156 LYS A O 1
ATOM 1195 N N . PRO A 1 157 ? -5.186 6.863 -18.872 1.00 92.81 157 PRO A N 1
ATOM 1196 C CA . PRO A 1 157 ? -4.349 6.537 -20.038 1.00 92.81 157 PRO A CA 1
ATOM 1197 C C . PRO A 1 157 ? -2.862 6.865 -19.899 1.00 92.81 157 PRO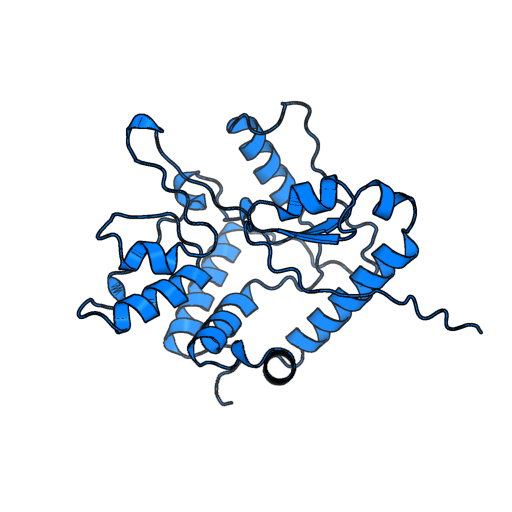 A C 1
ATOM 1199 O O . PRO A 1 157 ? -2.022 6.161 -20.453 1.00 92.81 157 PRO A O 1
ATOM 1202 N N . VAL A 1 158 ? -2.499 7.873 -19.095 1.00 90.75 158 VAL A N 1
ATOM 1203 C CA . VAL A 1 158 ? -1.090 8.211 -18.796 1.00 90.75 158 VAL A CA 1
ATOM 1204 C C . VAL A 1 158 ? -0.323 7.057 -18.127 1.00 90.75 158 VAL A C 1
ATOM 1206 O O . VAL A 1 158 ? 0.910 7.017 -18.146 1.00 90.75 158 VAL A O 1
ATOM 1209 N N . LEU A 1 159 ? -1.031 6.092 -17.534 1.00 89.19 159 LEU A N 1
ATOM 1210 C CA . LEU A 1 159 ? -0.425 4.895 -16.966 1.00 89.19 159 LEU A CA 1
ATOM 1211 C C . LEU A 1 159 ? -0.106 3.825 -18.009 1.00 89.19 159 LEU A C 1
ATOM 1213 O O . LEU A 1 159 ? 0.715 2.964 -17.712 1.00 89.19 159 LEU A O 1
ATOM 1217 N N . ASN A 1 160 ? -0.670 3.890 -19.216 1.00 93.50 160 ASN A N 1
ATOM 1218 C CA . ASN A 1 160 ? -0.464 2.894 -20.264 1.00 93.50 160 ASN A CA 1
ATOM 1219 C C . ASN A 1 160 ? 0.896 3.072 -20.960 1.00 93.50 160 ASN A C 1
ATOM 1221 O O . ASN A 1 160 ? 0.995 3.509 -22.104 1.00 93.50 160 ASN A O 1
ATOM 1225 N N . THR A 1 161 ? 1.973 2.791 -20.228 1.00 91.56 161 THR A N 1
ATOM 1226 C CA . THR A 1 161 ? 3.344 2.831 -20.740 1.00 91.56 161 THR A CA 1
ATOM 1227 C C . THR A 1 161 ? 4.101 1.571 -20.325 1.00 91.56 161 THR A C 1
ATOM 1229 O O . THR A 1 161 ? 3.870 1.069 -19.218 1.00 91.56 161 THR A O 1
ATOM 1232 N N . PRO A 1 162 ? 5.094 1.116 -21.115 1.00 90.69 162 PRO A N 1
ATOM 1233 C CA . PRO A 1 162 ? 5.915 -0.043 -20.751 1.00 90.69 162 PRO A CA 1
ATOM 1234 C C . PRO A 1 162 ? 6.613 0.093 -19.388 1.00 90.69 162 PRO A C 1
ATOM 1236 O O . PRO A 1 162 ? 6.911 -0.894 -18.719 1.00 90.69 162 PRO A O 1
ATOM 1239 N N . LEU A 1 163 ? 6.902 1.326 -18.952 1.00 85.06 163 LEU A N 1
ATOM 1240 C CA . LEU A 1 163 ? 7.500 1.581 -17.643 1.00 85.06 163 LEU A CA 1
ATOM 1241 C C . LEU A 1 163 ? 6.506 1.337 -16.505 1.00 85.06 163 LEU A C 1
ATOM 1243 O O . LEU A 1 163 ? 6.850 0.690 -15.517 1.00 85.06 163 LEU A O 1
ATOM 1247 N N . ASN A 1 164 ? 5.294 1.876 -16.620 1.00 87.50 164 ASN A N 1
ATOM 1248 C CA . ASN A 1 164 ? 4.278 1.715 -15.586 1.00 87.50 164 ASN A CA 1
ATOM 1249 C C . ASN A 1 164 ? 3.753 0.275 -15.525 1.00 87.50 164 ASN A C 1
ATOM 1251 O O . ASN A 1 164 ? 3.443 -0.192 -14.435 1.00 87.50 164 ASN A O 1
ATOM 1255 N N . GLU A 1 165 ? 3.771 -0.451 -16.642 1.00 91.06 165 GLU A N 1
ATOM 1256 C CA . GLU A 1 165 ? 3.513 -1.891 -16.672 1.00 91.06 165 GLU A CA 1
ATOM 1257 C C . GLU A 1 165 ? 4.504 -2.662 -15.787 1.00 91.06 165 GLU A C 1
ATOM 1259 O O . GLU A 1 165 ? 4.107 -3.353 -14.851 1.00 91.06 165 GLU A O 1
ATOM 1264 N N . LYS A 1 166 ? 5.812 -2.436 -15.976 1.00 86.88 166 LYS A N 1
ATOM 1265 C CA . LYS A 1 166 ? 6.856 -3.024 -15.115 1.00 86.88 166 LYS A CA 1
ATOM 1266 C C . LYS A 1 166 ? 6.697 -2.622 -13.650 1.00 86.88 166 LYS A C 1
ATOM 1268 O O . LYS A 1 166 ? 6.977 -3.415 -12.752 1.00 86.88 166 LYS A O 1
ATOM 1273 N N . ILE A 1 167 ? 6.276 -1.383 -13.384 1.00 85.88 167 ILE A N 1
ATOM 1274 C CA . ILE A 1 167 ? 5.987 -0.927 -12.018 1.00 85.88 167 ILE A CA 1
ATOM 1275 C C . ILE A 1 167 ? 4.815 -1.712 -11.431 1.00 85.88 167 ILE A C 1
ATOM 1277 O O . ILE A 1 167 ? 4.926 -2.164 -10.292 1.00 85.88 167 ILE A O 1
ATOM 1281 N N . TYR A 1 168 ? 3.730 -1.901 -12.182 1.00 90.56 168 TYR A N 1
ATOM 1282 C CA . TYR A 1 168 ? 2.582 -2.692 -11.752 1.00 90.56 168 TYR A CA 1
ATOM 1283 C C . TYR A 1 168 ? 2.994 -4.135 -11.439 1.00 90.56 168 TYR A C 1
ATOM 1285 O O . TYR A 1 168 ? 2.774 -4.597 -10.320 1.00 90.56 168 TYR A O 1
ATOM 1293 N N . GLU A 1 169 ? 3.707 -4.804 -12.349 1.00 90.81 169 GLU A N 1
ATOM 1294 C CA . GLU A 1 169 ? 4.182 -6.180 -12.150 1.00 90.81 169 GLU A CA 1
ATOM 1295 C C . GLU A 1 169 ? 5.045 -6.337 -10.893 1.00 90.81 169 GLU A C 1
ATOM 1297 O O . GLU A 1 169 ? 4.892 -7.293 -10.133 1.00 90.81 169 GLU A O 1
ATOM 1302 N N . ARG A 1 170 ? 5.942 -5.377 -10.639 1.00 86.69 170 ARG A N 1
ATOM 1303 C CA . ARG A 1 170 ? 6.805 -5.380 -9.450 1.00 86.69 170 ARG A CA 1
ATOM 1304 C C . ARG A 1 170 ? 6.053 -5.026 -8.172 1.00 86.69 170 ARG A C 1
ATOM 1306 O O . ARG A 1 170 ? 6.505 -5.435 -7.103 1.00 86.69 170 ARG A O 1
ATOM 1313 N N . SER A 1 171 ? 4.964 -4.266 -8.271 1.00 89.19 171 SER A N 1
ATOM 1314 C CA . SER A 1 171 ? 4.129 -3.857 -7.134 1.00 89.19 171 SER A CA 1
ATOM 1315 C C . SER A 1 171 ? 3.136 -4.943 -6.733 1.00 89.19 171 SER A C 1
ATOM 1317 O O . SER A 1 171 ? 2.823 -5.060 -5.554 1.00 89.19 171 SER A O 1
ATOM 1319 N N . PHE A 1 172 ? 2.686 -5.763 -7.684 1.00 92.00 172 PHE A N 1
ATOM 1320 C CA . PHE A 1 172 ? 1.656 -6.778 -7.475 1.00 92.00 172 PHE A CA 1
ATOM 1321 C C . PHE A 1 172 ? 1.977 -7.745 -6.321 1.00 92.00 172 PHE A C 1
ATOM 1323 O O . PHE A 1 172 ? 1.103 -8.058 -5.519 1.00 92.00 172 PHE A O 1
ATOM 1330 N N . THR A 1 173 ? 3.245 -8.152 -6.166 1.00 89.25 173 THR A N 1
ATOM 1331 C CA . THR A 1 173 ? 3.715 -9.019 -5.063 1.00 89.25 173 THR A CA 1
ATOM 1332 C C . THR A 1 173 ? 3.452 -8.436 -3.667 1.00 89.25 173 THR A C 1
ATOM 1334 O O . THR A 1 173 ? 3.392 -9.185 -2.696 1.00 89.25 173 THR A O 1
ATOM 1337 N N . TYR A 1 174 ? 3.336 -7.111 -3.554 1.00 89.25 174 TYR A N 1
ATOM 1338 C CA . TYR A 1 174 ? 3.185 -6.395 -2.284 1.00 89.25 174 TYR A CA 1
ATOM 1339 C C . TYR A 1 174 ? 1.746 -5.989 -1.973 1.00 89.25 174 TYR A C 1
ATOM 1341 O O . TYR A 1 174 ? 1.497 -5.449 -0.898 1.00 89.25 174 TYR A O 1
ATOM 1349 N N . MET A 1 175 ? 0.809 -6.202 -2.898 1.00 91.00 175 MET A N 1
ATOM 1350 C CA . MET A 1 175 ? -0.585 -5.848 -2.665 1.00 91.00 175 MET A CA 1
ATOM 1351 C C . MET A 1 175 ? -1.150 -6.707 -1.527 1.00 91.00 175 MET A C 1
ATOM 1353 O O . MET A 1 175 ? -0.963 -7.926 -1.505 1.00 91.00 175 MET A O 1
ATOM 1357 N N . SER A 1 176 ? -1.827 -6.073 -0.569 1.00 92.38 176 SER A N 1
ATOM 1358 C CA . SER A 1 176 ? -2.480 -6.793 0.527 1.00 92.38 176 SER A CA 1
ATOM 1359 C C . SER A 1 176 ? -3.724 -7.522 0.013 1.00 92.38 176 SER A C 1
ATOM 1361 O O . SER A 1 176 ? -4.520 -6.944 -0.726 1.00 92.38 176 SER A O 1
ATOM 1363 N N . ARG A 1 177 ? -3.888 -8.792 0.404 1.00 92.19 177 ARG A N 1
ATOM 1364 C CA . ARG A 1 177 ? -5.021 -9.640 -0.009 1.00 92.19 177 ARG A CA 1
ATOM 1365 C C . ARG A 1 177 ? -6.291 -9.382 0.796 1.00 92.19 177 ARG A C 1
ATOM 1367 O O . ARG A 1 177 ? -7.390 -9.565 0.286 1.00 92.19 177 ARG A O 1
ATOM 1374 N N . ASP A 1 178 ? -6.141 -8.980 2.048 1.00 93.50 178 ASP A N 1
ATOM 1375 C CA . ASP A 1 178 ? -7.236 -8.791 2.999 1.00 93.50 178 ASP A CA 1
ATOM 1376 C C . ASP A 1 178 ? -7.334 -7.355 3.523 1.00 93.50 178 ASP A C 1
ATOM 1378 O O . ASP A 1 178 ? -8.251 -7.048 4.279 1.00 93.50 178 ASP A O 1
ATOM 1382 N N . CYS A 1 179 ? -6.419 -6.470 3.117 1.00 93.94 179 CYS A N 1
ATOM 1383 C CA . CYS A 1 179 ? -6.312 -5.092 3.595 1.00 93.94 179 CYS A CA 1
ATOM 1384 C C . CYS A 1 179 ? -6.162 -4.970 5.122 1.00 93.94 179 CYS A C 1
ATOM 1386 O O . CYS A 1 179 ? -6.423 -3.898 5.669 1.00 93.94 179 CYS A O 1
ATOM 1388 N N . ALA A 1 180 ? -5.747 -6.040 5.807 1.00 94.75 180 ALA A N 1
ATOM 1389 C CA . ALA A 1 180 ? -5.610 -6.045 7.252 1.00 94.75 180 ALA A CA 1
ATOM 1390 C C . ALA A 1 180 ? -4.401 -5.224 7.709 1.00 94.75 180 ALA A C 1
ATOM 1392 O O . ALA A 1 180 ? -3.313 -5.287 7.130 1.00 94.75 180 ALA A O 1
ATOM 1393 N N . ASN A 1 181 ? -4.578 -4.498 8.810 1.00 93.75 181 ASN A N 1
ATOM 1394 C CA . ASN A 1 181 ? -3.454 -4.046 9.616 1.00 93.75 181 ASN A CA 1
ATOM 1395 C C . ASN A 1 181 ? -2.789 -5.263 10.262 1.00 93.75 181 ASN A C 1
ATOM 1397 O O . ASN A 1 181 ? -3.495 -6.115 10.800 1.00 93.75 181 ASN A O 1
ATOM 1401 N N . VAL A 1 182 ? -1.454 -5.311 10.243 1.00 91.06 182 VAL A N 1
ATOM 1402 C CA . VAL A 1 182 ? -0.645 -6.384 10.846 1.00 91.06 182 VAL A CA 1
ATOM 1403 C C . VAL A 1 182 ? -0.134 -5.914 12.217 1.00 91.06 182 VAL A C 1
ATOM 1405 O O . VAL A 1 182 ? 0.791 -5.094 12.257 1.00 91.06 182 VAL A O 1
ATOM 1408 N N . PRO A 1 183 ? -0.704 -6.384 13.347 1.00 90.56 183 PRO A N 1
ATOM 1409 C CA . PRO A 1 183 ? -0.362 -5.910 14.692 1.00 90.56 183 PRO A CA 1
ATOM 1410 C C . PRO A 1 183 ? 1.132 -5.958 15.015 1.00 90.56 183 PRO A C 1
ATOM 1412 O O . PRO A 1 183 ? 1.690 -4.991 15.536 1.00 90.56 183 PRO A O 1
ATOM 1415 N N . ARG A 1 184 ? 1.812 -7.050 14.647 1.00 89.75 184 ARG A N 1
ATOM 1416 C CA . ARG A 1 184 ? 3.266 -7.181 14.817 1.00 89.75 184 ARG A CA 1
ATOM 1417 C C . ARG A 1 184 ? 4.033 -6.020 14.181 1.00 89.75 184 ARG A C 1
ATOM 1419 O O . ARG A 1 184 ? 4.972 -5.495 14.780 1.00 89.75 184 ARG A O 1
ATOM 1426 N N . ASP A 1 185 ? 3.657 -5.639 12.966 1.00 89.50 185 ASP A N 1
ATOM 1427 C CA . ASP A 1 185 ? 4.350 -4.602 12.208 1.00 89.50 185 ASP A CA 1
ATOM 1428 C C . ASP A 1 185 ? 4.068 -3.221 12.818 1.00 89.50 185 ASP A C 1
ATOM 1430 O O . ASP A 1 185 ? 5.000 -2.440 13.006 1.00 89.50 185 ASP A O 1
ATOM 1434 N N . TRP A 1 186 ? 2.828 -2.960 13.244 1.00 90.62 186 TRP A N 1
ATOM 1435 C CA . TRP A 1 186 ? 2.457 -1.744 13.980 1.00 90.62 186 TRP A CA 1
ATOM 1436 C C . TRP A 1 186 ? 3.227 -1.572 15.289 1.00 90.62 186 TRP A C 1
ATOM 1438 O O . TRP A 1 186 ? 3.701 -0.471 15.577 1.00 90.62 186 TRP A O 1
ATOM 1448 N N . ASN A 1 187 ? 3.422 -2.653 16.047 1.00 90.31 187 ASN A N 1
ATOM 1449 C CA . ASN A 1 187 ? 4.209 -2.623 17.279 1.00 90.31 187 ASN A CA 1
ATOM 1450 C C . ASN A 1 187 ? 5.674 -2.269 16.992 1.00 90.31 187 ASN A C 1
ATOM 1452 O O . ASN A 1 187 ? 6.245 -1.401 17.651 1.00 90.31 187 ASN A O 1
ATOM 1456 N N . LYS A 1 188 ? 6.276 -2.886 15.965 1.00 88.12 188 LYS A N 1
ATOM 1457 C CA . LYS A 1 188 ? 7.658 -2.587 15.556 1.00 88.12 188 LYS A CA 1
ATOM 1458 C C . LYS A 1 188 ? 7.828 -1.134 15.121 1.00 88.12 188 LYS A C 1
ATOM 1460 O O . LYS A 1 188 ? 8.771 -0.475 15.552 1.00 88.12 188 LYS A O 1
ATOM 1465 N N . VAL A 1 189 ? 6.927 -0.639 14.272 1.00 88.56 189 VAL A N 1
ATOM 1466 C CA . VAL A 1 189 ? 6.997 0.729 13.744 1.00 88.56 189 VAL A CA 1
ATOM 1467 C C . VAL A 1 189 ? 6.769 1.747 14.855 1.00 88.56 189 VAL A C 1
ATOM 1469 O O . VAL A 1 189 ? 7.527 2.702 14.946 1.00 88.56 189 VAL A O 1
ATOM 1472 N N . THR A 1 190 ? 5.815 1.505 15.754 1.00 89.25 190 THR A N 1
ATOM 1473 C CA . THR A 1 190 ? 5.576 2.369 16.920 1.00 89.25 190 THR A CA 1
ATOM 1474 C C . THR A 1 190 ? 6.813 2.477 17.807 1.00 89.25 190 THR A C 1
ATOM 1476 O O . THR A 1 190 ? 7.243 3.583 18.129 1.00 89.25 190 THR A O 1
ATOM 1479 N N . SER A 1 191 ? 7.441 1.348 18.147 1.00 88.81 191 SER A N 1
ATOM 1480 C CA . SER A 1 191 ? 8.684 1.342 18.927 1.00 88.81 191 SER A CA 1
ATOM 1481 C C . SER A 1 191 ? 9.820 2.073 18.212 1.00 88.81 191 SER A C 1
ATOM 1483 O O . SER A 1 191 ? 10.586 2.804 18.839 1.00 88.81 191 SER A O 1
ATOM 1485 N N . TYR A 1 192 ? 9.920 1.921 16.890 1.00 85.50 192 TYR A N 1
ATOM 1486 C CA . TYR A 1 192 ? 10.907 2.644 16.095 1.00 85.50 192 TYR A CA 1
ATOM 1487 C C . TYR A 1 192 ? 10.636 4.156 16.075 1.00 85.50 192 TYR A C 1
ATOM 1489 O O . TYR A 1 192 ? 11.561 4.941 16.263 1.00 85.50 192 TYR A O 1
ATOM 1497 N N . SER A 1 193 ? 9.380 4.581 15.940 1.00 84.31 193 SER A N 1
ATOM 1498 C CA . SER A 1 193 ? 8.984 5.992 16.003 1.00 84.31 193 SER A CA 1
ATOM 1499 C C . SER A 1 193 ? 9.275 6.626 17.365 1.00 84.31 193 SER A C 1
ATOM 1501 O O . SER A 1 193 ? 9.744 7.763 17.398 1.00 84.31 193 SER A O 1
ATOM 1503 N N . LYS A 1 194 ? 9.065 5.889 18.466 1.00 87.62 194 LYS A N 1
ATOM 1504 C CA . LYS A 1 194 ? 9.458 6.310 19.824 1.00 87.62 194 LYS A CA 1
ATOM 1505 C C . LYS A 1 194 ? 10.971 6.482 19.927 1.00 87.62 194 LYS A C 1
ATOM 1507 O O . LYS A 1 194 ? 11.449 7.540 20.318 1.00 87.62 194 LYS A O 1
ATOM 1512 N N . ARG A 1 195 ? 11.744 5.497 19.449 1.00 85.81 195 ARG A N 1
ATOM 1513 C CA . ARG A 1 195 ? 13.217 5.573 19.393 1.00 85.81 195 ARG A CA 1
ATOM 1514 C C . ARG A 1 195 ? 13.721 6.783 18.598 1.00 85.81 195 ARG A C 1
ATOM 1516 O O . ARG A 1 195 ? 14.760 7.339 18.941 1.00 85.81 195 ARG A O 1
ATOM 1523 N N . LEU A 1 196 ? 13.022 7.168 17.531 1.00 82.56 196 LEU A N 1
ATOM 1524 C CA . LEU A 1 196 ? 13.356 8.344 16.721 1.00 82.56 196 LEU A CA 1
ATOM 1525 C C . LEU A 1 196 ? 12.886 9.675 17.339 1.00 82.56 196 LEU A C 1
ATOM 1527 O O . LEU A 1 196 ? 13.188 10.724 16.776 1.00 82.56 196 LEU A O 1
ATOM 1531 N N . GLY A 1 197 ? 12.141 9.651 18.450 1.00 83.75 197 GLY A N 1
ATOM 1532 C CA . GLY A 1 197 ? 11.565 10.845 19.076 1.00 83.75 197 GLY A CA 1
ATOM 1533 C C . GLY A 1 197 ? 10.460 11.509 18.249 1.00 83.75 197 GLY A C 1
ATOM 1534 O O . GLY A 1 197 ? 10.193 12.693 18.423 1.00 83.75 197 GLY A O 1
ATOM 1535 N N . ILE A 1 198 ? 9.840 10.774 17.317 1.00 84.44 198 ILE A N 1
ATOM 1536 C CA . ILE A 1 198 ? 8.764 11.291 16.451 1.00 84.44 198 ILE A CA 1
ATOM 1537 C C . ILE A 1 198 ? 7.426 11.311 17.198 1.00 84.44 198 ILE A C 1
ATOM 1539 O O . ILE A 1 198 ? 6.590 12.178 16.960 1.00 84.44 198 ILE A O 1
ATOM 1543 N N . VAL A 1 199 ? 7.219 10.336 18.081 1.00 85.50 199 VAL A N 1
ATOM 1544 C CA . VAL A 1 199 ? 6.025 10.202 18.921 1.00 85.50 199 VAL A CA 1
ATOM 1545 C C . VAL A 1 199 ? 6.447 10.046 20.378 1.00 85.50 199 VAL A C 1
ATOM 1547 O O . VAL A 1 199 ? 7.578 9.645 20.652 1.00 85.50 199 VAL A O 1
ATOM 1550 N N . SER A 1 200 ? 5.539 10.353 21.301 1.00 91.62 200 SER A N 1
ATOM 1551 C CA . SER A 1 200 ? 5.757 10.206 22.739 1.00 91.62 200 SER A CA 1
ATOM 1552 C C . SER A 1 200 ? 5.812 8.738 23.181 1.00 91.62 200 SER A C 1
ATOM 1554 O O . SER A 1 200 ? 5.322 7.835 22.496 1.00 91.62 200 SER A O 1
ATOM 155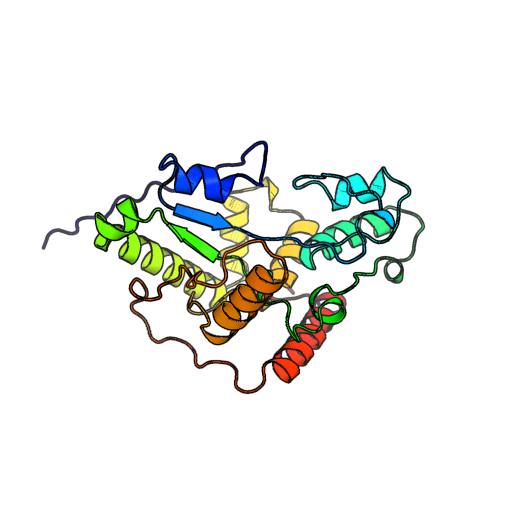6 N N . ASP A 1 201 ? 6.381 8.487 24.362 1.00 92.44 201 ASP A N 1
ATOM 1557 C CA . ASP A 1 201 ? 6.515 7.133 24.916 1.00 92.44 201 ASP A CA 1
ATOM 1558 C C . ASP A 1 201 ? 5.167 6.475 25.249 1.00 92.44 201 ASP A C 1
ATOM 1560 O O . ASP A 1 201 ? 5.050 5.248 25.204 1.00 92.44 201 ASP A O 1
ATOM 1564 N N . ASP A 1 202 ? 4.129 7.270 25.505 1.00 95.06 202 ASP A N 1
ATOM 1565 C CA . ASP A 1 202 ? 2.750 6.832 25.742 1.00 95.06 202 ASP A CA 1
ATOM 1566 C C . ASP A 1 202 ? 1.920 6.690 24.453 1.00 95.06 202 ASP A C 1
ATOM 1568 O O . ASP A 1 202 ? 0.762 6.277 24.509 1.00 95.06 202 ASP A O 1
ATOM 1572 N N . PHE A 1 203 ? 2.503 6.973 23.278 1.00 93.12 203 PHE A N 1
ATOM 1573 C CA . PHE A 1 203 ? 1.803 6.840 22.003 1.00 93.12 203 PHE A CA 1
ATOM 1574 C C . PHE A 1 203 ? 1.314 5.403 21.781 1.00 93.12 203 PHE A C 1
ATOM 1576 O O . PHE A 1 203 ? 2.091 4.438 21.866 1.00 93.12 203 PHE A O 1
ATOM 1583 N N . ASN A 1 204 ? 0.032 5.290 21.434 1.00 91.50 204 ASN A N 1
ATOM 1584 C CA . ASN A 1 204 ? -0.627 4.047 21.060 1.00 91.50 204 ASN A CA 1
ATOM 1585 C C . ASN A 1 204 ? -0.813 3.983 19.536 1.00 91.50 204 ASN A C 1
ATOM 1587 O O . ASN A 1 204 ? -1.177 4.996 18.935 1.00 91.50 204 ASN A O 1
ATOM 1591 N N . PRO A 1 205 ? -0.607 2.814 18.899 1.00 90.12 205 PRO A N 1
ATOM 1592 C CA . PRO A 1 205 ? -0.841 2.650 17.467 1.00 90.12 205 PRO A CA 1
ATOM 1593 C C . PRO A 1 205 ? -2.271 3.049 17.075 1.00 90.12 205 PRO A C 1
ATOM 1595 O O . PRO A 1 205 ? -3.244 2.518 17.607 1.00 90.12 205 PRO A O 1
ATOM 1598 N N . ASN A 1 206 ? -2.405 3.952 16.108 1.00 91.19 206 ASN A N 1
ATOM 1599 C CA . ASN A 1 206 ? -3.679 4.485 15.628 1.00 91.19 206 ASN A CA 1
ATOM 1600 C C . ASN A 1 206 ? -4.221 3.678 14.438 1.00 91.19 206 ASN A C 1
ATOM 1602 O O . ASN A 1 206 ? -4.308 4.164 13.310 1.00 91.19 206 ASN A O 1
ATOM 1606 N N . MET A 1 207 ? -4.574 2.418 14.696 1.00 93.25 207 MET A N 1
ATOM 1607 C CA . MET A 1 207 ? -5.068 1.481 13.685 1.00 93.25 207 MET A CA 1
ATOM 1608 C C . MET A 1 207 ? -6.305 0.723 14.165 1.00 93.25 207 MET A C 1
ATOM 1610 O O . MET A 1 207 ? -6.497 0.516 15.360 1.00 93.25 207 MET A O 1
ATOM 1614 N N . THR A 1 208 ? -7.143 0.288 13.224 1.00 95.12 208 THR A N 1
ATOM 1615 C CA . THR A 1 208 ? -8.280 -0.593 13.512 1.00 95.12 208 THR A CA 1
ATOM 1616 C C . THR A 1 208 ? -8.596 -1.482 12.314 1.00 95.12 208 THR A C 1
ATOM 1618 O O . THR A 1 208 ? -8.477 -1.062 11.162 1.00 95.12 208 THR A O 1
ATOM 1621 N N . ASN A 1 209 ? -9.020 -2.715 12.592 1.00 96.06 209 ASN A N 1
ATOM 1622 C CA . ASN A 1 209 ? -9.561 -3.649 11.602 1.00 96.06 209 ASN A CA 1
ATOM 1623 C C . ASN A 1 209 ? -11.095 -3.784 11.712 1.00 96.06 209 ASN A C 1
ATOM 1625 O O . ASN A 1 209 ? -11.675 -4.625 11.034 1.00 96.06 209 ASN A O 1
ATOM 1629 N N . GLU A 1 210 ? -11.774 -2.958 12.522 1.00 96.00 210 GLU A N 1
ATOM 1630 C CA . GLU A 1 210 ? -13.224 -3.077 12.786 1.00 96.00 210 GLU A CA 1
ATOM 1631 C C . GLU A 1 210 ? -14.110 -2.903 11.543 1.00 96.00 210 GLU A C 1
ATOM 1633 O O . GLU A 1 210 ? -15.249 -3.363 11.507 1.00 96.00 210 GLU A O 1
ATOM 1638 N N . PHE A 1 211 ? -13.585 -2.239 10.511 1.00 96.31 211 PHE A N 1
ATOM 1639 C CA . PHE A 1 211 ? -14.289 -2.002 9.251 1.00 96.31 211 PHE A CA 1
ATOM 1640 C C . PHE A 1 211 ? -14.101 -3.134 8.228 1.00 96.31 211 PHE A C 1
ATOM 1642 O O . PHE A 1 211 ? -14.686 -3.079 7.142 1.00 96.31 211 PHE A O 1
ATOM 1649 N N . LEU A 1 212 ? -13.304 -4.158 8.555 1.00 96.75 212 LEU A N 1
ATOM 1650 C CA . LEU A 1 212 ? -13.096 -5.341 7.723 1.00 96.75 212 LEU A CA 1
ATOM 1651 C C . LEU A 1 212 ? -14.107 -6.424 8.118 1.00 96.75 212 LEU A C 1
ATOM 1653 O O . LEU A 1 212 ? -14.269 -6.745 9.289 1.00 96.75 212 LEU A O 1
ATOM 1657 N N . SER A 1 213 ? -14.812 -6.979 7.132 1.00 95.75 213 SER A N 1
ATOM 1658 C CA . SER A 1 213 ? -15.953 -7.896 7.352 1.00 95.75 213 SER A CA 1
ATOM 1659 C C . SER A 1 213 ? -15.759 -9.273 6.711 1.00 95.75 213 SER A C 1
ATOM 1661 O O . SER A 1 213 ? -16.718 -10.006 6.490 1.00 95.75 213 SER A O 1
ATOM 1663 N N . TRP A 1 214 ? -14.515 -9.618 6.388 1.00 96.38 214 TRP A N 1
ATOM 1664 C CA . TRP A 1 214 ? -14.119 -10.872 5.749 1.00 96.38 214 TRP A CA 1
ATOM 1665 C C . TRP A 1 214 ? -13.039 -11.578 6.580 1.00 96.38 214 TRP A C 1
ATOM 1667 O O . TRP A 1 214 ? -12.406 -10.932 7.418 1.00 96.38 214 TRP A O 1
ATOM 1677 N N . PRO A 1 215 ? -12.804 -12.884 6.350 1.00 94.81 215 PRO A N 1
ATOM 1678 C CA . PRO A 1 215 ? -11.718 -13.605 7.002 1.00 94.81 215 PRO A CA 1
ATOM 1679 C C . PRO A 1 215 ? -10.366 -12.953 6.709 1.00 94.81 215 PRO A C 1
ATOM 1681 O O . PRO A 1 215 ? -10.050 -12.664 5.551 1.00 94.81 215 PRO A O 1
ATOM 1684 N N . LEU A 1 216 ? -9.586 -12.720 7.762 1.00 93.94 216 LEU A N 1
ATOM 1685 C CA . LEU A 1 216 ? -8.233 -12.188 7.645 1.00 93.94 216 LEU A CA 1
ATOM 1686 C C . LEU A 1 216 ? -7.258 -13.334 7.382 1.00 93.94 216 LEU A C 1
ATOM 1688 O O . LEU A 1 216 ? -7.481 -14.463 7.820 1.00 93.94 216 LEU A O 1
ATOM 1692 N N . VAL A 1 217 ? -6.198 -13.047 6.638 1.00 88.88 217 VAL A N 1
ATOM 1693 C CA . VAL A 1 217 ? -5.126 -14.002 6.383 1.00 88.88 217 VAL A CA 1
ATOM 1694 C C . VAL A 1 217 ? -4.270 -14.103 7.639 1.00 88.88 217 VAL A C 1
ATOM 1696 O O . VAL A 1 217 ? -3.936 -13.089 8.252 1.00 88.88 217 VAL A O 1
ATOM 1699 N N . ASP A 1 218 ? -3.894 -15.327 7.999 1.00 85.75 218 ASP A N 1
ATOM 1700 C CA . ASP A 1 218 ? -3.015 -15.559 9.139 1.00 85.75 218 ASP A CA 1
ATOM 1701 C C . ASP A 1 218 ? -1.706 -14.782 9.005 1.00 85.75 218 ASP A C 1
ATOM 1703 O O . ASP A 1 218 ? -1.124 -14.639 7.918 1.00 85.75 218 ASP A O 1
ATOM 1707 N N . GLU A 1 219 ? -1.209 -14.306 10.144 1.00 80.62 219 GLU A N 1
ATOM 1708 C CA . GLU A 1 219 ? 0.096 -13.679 10.175 1.00 80.62 219 GLU A CA 1
ATOM 1709 C C . GLU A 1 219 ? 1.175 -14.651 9.692 1.00 80.62 219 GLU A C 1
ATOM 1711 O O . GLU A 1 219 ? 1.228 -15.831 10.040 1.00 80.62 219 GLU A O 1
ATOM 1716 N N . VAL A 1 220 ? 2.097 -14.117 8.897 1.00 82.25 220 VAL A N 1
ATOM 1717 C CA . VAL A 1 220 ? 3.264 -14.865 8.442 1.00 82.25 220 VAL A CA 1
ATOM 1718 C C . VAL A 1 220 ? 4.106 -15.279 9.651 1.00 82.25 220 VAL A C 1
ATOM 1720 O O . VAL A 1 220 ? 4.679 -14.415 10.318 1.00 82.25 220 VAL A O 1
ATOM 1723 N N . ALA A 1 221 ? 4.219 -16.592 9.869 1.00 80.38 221 ALA A N 1
ATOM 1724 C CA . ALA A 1 221 ? 4.948 -17.182 10.991 1.00 80.38 221 ALA A CA 1
ATOM 1725 C C . ALA A 1 221 ? 6.447 -16.826 11.004 1.00 80.38 221 ALA A C 1
ATOM 1727 O O . ALA A 1 221 ? 6.989 -16.508 12.058 1.00 80.38 221 ALA A O 1
ATOM 1728 N N . ASP A 1 222 ? 7.103 -16.824 9.835 1.00 86.00 222 ASP A N 1
ATOM 1729 C CA . ASP A 1 222 ? 8.501 -16.397 9.678 1.00 86.00 222 ASP A CA 1
ATOM 1730 C C . ASP A 1 222 ? 8.608 -15.179 8.736 1.00 86.00 222 ASP A C 1
ATOM 1732 O O . ASP A 1 222 ? 8.650 -15.316 7.503 1.00 86.00 222 ASP A O 1
ATOM 1736 N N . PRO A 1 223 ? 8.650 -13.954 9.293 1.00 80.69 223 PRO A N 1
ATOM 1737 C CA . PRO A 1 223 ? 8.775 -12.731 8.507 1.00 80.69 223 PRO A CA 1
ATOM 1738 C C . PRO A 1 223 ? 10.091 -12.634 7.726 1.00 80.69 223 PRO A C 1
ATOM 1740 O O . PRO A 1 223 ? 10.110 -12.016 6.659 1.00 80.69 223 PRO A O 1
ATOM 1743 N N . ILE A 1 224 ? 11.177 -13.232 8.227 1.00 82.69 224 ILE A N 1
ATOM 1744 C CA . ILE A 1 224 ? 12.506 -13.158 7.609 1.00 82.69 224 ILE A CA 1
ATOM 1745 C C . ILE A 1 224 ? 12.536 -14.047 6.370 1.00 82.69 224 ILE A C 1
ATOM 1747 O O . ILE A 1 224 ? 12.937 -13.598 5.291 1.00 82.69 224 ILE A O 1
ATOM 1751 N N . GLU A 1 225 ? 12.062 -15.288 6.484 1.00 85.94 225 GLU A N 1
ATOM 1752 C CA . GLU A 1 225 ? 11.979 -16.171 5.321 1.00 85.94 225 GLU A CA 1
ATOM 1753 C C . GLU A 1 225 ? 11.001 -15.621 4.280 1.00 85.94 225 GLU A C 1
ATOM 1755 O O . GLU A 1 225 ? 11.270 -15.660 3.076 1.00 85.94 225 GLU A O 1
ATOM 1760 N N . ASN A 1 226 ? 9.911 -14.989 4.716 1.00 85.44 226 ASN A N 1
ATOM 1761 C CA . ASN A 1 226 ? 9.012 -14.307 3.795 1.00 85.44 226 ASN A CA 1
ATOM 1762 C C . ASN A 1 226 ? 9.689 -13.142 3.050 1.00 85.44 226 ASN A C 1
ATOM 1764 O O . ASN A 1 226 ? 9.484 -13.000 1.844 1.00 85.44 226 ASN A O 1
ATOM 1768 N N . GLN A 1 227 ? 10.542 -12.348 3.707 1.00 81.94 227 GLN A N 1
ATOM 1769 C CA . GLN A 1 227 ? 11.332 -11.310 3.029 1.00 81.94 227 GLN A CA 1
ATOM 1770 C C . GLN A 1 227 ? 12.284 -11.907 1.984 1.00 81.94 227 GLN A C 1
ATOM 1772 O O . GLN A 1 227 ? 12.355 -11.395 0.863 1.00 81.94 227 GLN A O 1
ATOM 1777 N N . LYS A 1 228 ? 12.962 -13.020 2.298 1.00 85.44 228 LYS A N 1
ATOM 1778 C CA . LYS A 1 228 ? 13.822 -13.739 1.339 1.00 85.44 228 LYS A CA 1
ATOM 1779 C C . LYS A 1 228 ? 13.019 -14.265 0.150 1.00 85.44 228 LYS A C 1
ATOM 1781 O O . LYS A 1 228 ? 13.421 -14.084 -1.001 1.00 85.44 228 LYS A O 1
ATOM 1786 N N . ARG A 1 229 ? 11.850 -14.860 0.405 1.00 88.38 229 ARG A N 1
ATOM 1787 C CA . ARG A 1 229 ? 10.918 -15.329 -0.630 1.00 88.38 229 ARG A CA 1
ATOM 1788 C C . ARG A 1 229 ? 10.481 -14.192 -1.550 1.00 88.38 229 ARG A C 1
ATOM 1790 O O . ARG A 1 229 ? 10.537 -14.344 -2.770 1.00 88.38 229 ARG A O 1
ATOM 1797 N N . ILE A 1 230 ? 10.098 -13.051 -0.981 1.00 86.88 230 ILE A N 1
ATOM 1798 C CA . ILE A 1 230 ? 9.720 -11.859 -1.744 1.00 86.88 230 ILE A CA 1
ATOM 1799 C C . ILE A 1 230 ? 10.906 -11.360 -2.577 1.00 86.88 230 ILE A C 1
ATOM 1801 O O . ILE A 1 230 ? 10.736 -11.091 -3.762 1.00 86.88 230 ILE A O 1
ATOM 1805 N N . ALA A 1 231 ? 12.115 -11.285 -2.015 1.00 84.25 231 ALA A N 1
ATOM 1806 C CA . ALA A 1 231 ? 13.305 -10.859 -2.753 1.00 84.25 231 ALA A CA 1
ATOM 1807 C C . ALA A 1 231 ? 13.582 -11.756 -3.974 1.00 84.25 231 ALA A C 1
ATOM 1809 O O . ALA A 1 231 ? 13.749 -11.239 -5.082 1.00 84.25 231 ALA A O 1
ATOM 1810 N N . ARG A 1 232 ? 13.527 -13.087 -3.802 1.00 87.38 232 ARG A N 1
ATOM 1811 C CA . ARG A 1 232 ? 13.647 -14.057 -4.906 1.00 87.38 232 ARG A CA 1
ATOM 1812 C C . ARG A 1 232 ? 12.569 -13.837 -5.970 1.00 87.38 232 ARG A C 1
ATOM 1814 O O . ARG A 1 232 ? 12.878 -13.789 -7.159 1.00 87.38 232 ARG A O 1
ATOM 1821 N N . ARG A 1 233 ? 11.313 -13.625 -5.559 1.00 87.88 233 ARG A N 1
ATOM 1822 C CA . ARG A 1 233 ? 10.204 -13.348 -6.487 1.00 87.88 233 ARG A CA 1
ATOM 1823 C C . ARG A 1 233 ? 10.422 -12.058 -7.279 1.00 87.88 233 ARG A C 1
ATOM 1825 O O . ARG A 1 233 ? 10.189 -12.040 -8.482 1.00 87.88 233 ARG A O 1
ATOM 1832 N N . GLN A 1 234 ? 10.914 -10.997 -6.643 1.00 85.88 234 GLN A N 1
ATOM 1833 C CA . GLN A 1 234 ? 11.209 -9.742 -7.336 1.00 85.88 234 GLN A CA 1
ATOM 1834 C C . GLN A 1 234 ? 12.336 -9.886 -8.368 1.00 85.88 234 GLN A C 1
ATOM 1836 O O . GLN A 1 234 ? 12.270 -9.232 -9.408 1.00 85.88 234 GLN A O 1
ATOM 1841 N N . MET A 1 235 ? 13.345 -10.725 -8.101 1.00 84.56 235 MET A N 1
ATOM 1842 C CA . MET A 1 235 ? 14.392 -11.053 -9.078 1.00 84.56 235 MET A CA 1
ATOM 1843 C C . MET A 1 235 ? 13.817 -11.826 -10.267 1.00 84.56 235 MET A C 1
ATOM 1845 O O . MET A 1 235 ? 14.078 -11.458 -11.408 1.00 84.56 235 MET A O 1
ATOM 1849 N N . GLN A 1 236 ? 12.968 -12.826 -10.008 1.00 88.06 236 GLN A N 1
ATOM 1850 C CA . GLN A 1 236 ? 12.283 -13.578 -11.061 1.00 88.06 236 GLN A CA 1
ATOM 1851 C C . GLN A 1 236 ? 11.462 -12.654 -11.971 1.00 88.06 236 GLN A C 1
ATOM 1853 O O . GLN A 1 236 ? 11.579 -12.749 -13.187 1.00 88.06 236 GLN A O 1
ATOM 1858 N N . ILE A 1 237 ? 10.678 -11.736 -11.393 1.00 87.25 237 ILE A N 1
ATOM 1859 C CA . ILE A 1 237 ? 9.870 -10.782 -12.171 1.00 87.25 237 ILE A CA 1
ATOM 1860 C C . ILE A 1 237 ? 10.763 -9.873 -13.022 1.00 87.25 237 ILE A C 1
ATOM 1862 O O . ILE A 1 237 ? 10.436 -9.574 -14.165 1.00 87.25 237 ILE A O 1
ATOM 1866 N N . ALA A 1 238 ? 11.908 -9.442 -12.487 1.00 81.75 238 ALA A N 1
ATOM 1867 C CA . ALA A 1 238 ? 12.842 -8.605 -13.233 1.00 81.75 238 ALA A CA 1
ATOM 1868 C C . ALA A 1 238 ? 13.467 -9.325 -14.443 1.00 81.75 238 ALA A C 1
ATOM 1870 O O . ALA A 1 238 ? 13.767 -8.660 -15.431 1.00 81.75 238 ALA A O 1
ATOM 1871 N N . MET A 1 239 ? 13.663 -10.646 -14.363 1.00 83.94 239 MET A N 1
ATOM 1872 C CA . MET A 1 239 ? 14.262 -11.453 -15.435 1.00 83.94 239 MET A CA 1
ATOM 1873 C C . MET A 1 239 ? 13.230 -11.942 -16.458 1.00 83.94 239 MET A C 1
ATOM 1875 O O . MET A 1 239 ? 13.496 -11.902 -17.654 1.00 83.94 239 MET A O 1
ATOM 1879 N N . ASN A 1 240 ? 12.056 -12.378 -15.992 1.00 86.94 240 ASN A N 1
ATOM 1880 C CA . ASN A 1 240 ? 11.120 -13.178 -16.790 1.00 86.94 240 ASN A CA 1
ATOM 1881 C C . ASN A 1 240 ? 9.745 -12.510 -16.990 1.00 86.94 240 ASN A C 1
ATOM 1883 O O . ASN A 1 240 ? 8.851 -13.117 -17.579 1.00 86.94 240 ASN A O 1
ATOM 1887 N N . GLY A 1 241 ? 9.554 -11.289 -16.484 1.00 86.00 241 GLY A N 1
ATOM 1888 C CA . GLY A 1 241 ? 8.242 -10.642 -16.424 1.00 86.00 241 GLY A CA 1
ATOM 1889 C C . GLY A 1 241 ? 7.392 -11.140 -15.251 1.00 86.00 241 GLY A C 1
ATOM 1890 O O . GLY A 1 241 ? 7.741 -12.088 -14.541 1.00 86.00 241 GLY A O 1
ATOM 1891 N N . GLY A 1 242 ? 6.288 -10.445 -14.995 1.00 90.12 242 GLY A N 1
ATOM 1892 C CA . GLY A 1 242 ? 5.389 -10.698 -13.875 1.00 90.12 242 GLY A CA 1
ATOM 1893 C C . GLY A 1 242 ? 3.998 -11.130 -14.318 1.00 90.12 242 GLY A C 1
ATOM 1894 O O . GLY A 1 242 ? 3.823 -11.914 -15.247 1.00 90.12 242 GLY A O 1
ATOM 1895 N N . VAL A 1 243 ? 2.989 -10.643 -13.599 1.00 92.50 243 VAL A N 1
ATOM 1896 C CA . VAL A 1 243 ? 1.583 -11.027 -13.803 1.00 92.50 243 VAL A CA 1
ATOM 1897 C C . VAL A 1 243 ? 0.987 -10.549 -15.128 1.00 92.50 243 VAL A C 1
ATOM 1899 O O . VAL A 1 243 ? -0.108 -10.975 -15.484 1.00 92.50 243 VAL A O 1
ATOM 1902 N N . LEU A 1 244 ? 1.694 -9.691 -15.866 1.00 92.56 244 LEU A N 1
ATOM 1903 C CA . LEU A 1 244 ? 1.260 -9.203 -17.170 1.00 92.56 244 LEU A CA 1
ATOM 1904 C C . LEU A 1 244 ? 1.981 -9.897 -18.330 1.00 92.56 244 LEU A C 1
ATOM 1906 O O . LEU A 1 244 ? 1.622 -9.662 -19.479 1.00 92.56 244 LEU A O 1
ATOM 1910 N N . CYS A 1 245 ? 2.924 -10.804 -18.055 1.00 85.19 245 CYS A N 1
ATOM 1911 C CA . CYS A 1 245 ? 3.677 -11.515 -19.085 1.00 85.19 245 CYS A CA 1
ATOM 1912 C C . CYS A 1 245 ? 2.754 -12.258 -20.078 1.00 85.19 245 CYS A C 1
ATOM 1914 O O . CYS A 1 245 ? 1.761 -12.889 -19.690 1.00 85.19 245 CYS A O 1
ATOM 1916 N N . GLY A 1 246 ? 3.070 -12.163 -21.375 1.00 68.50 246 GLY A N 1
ATOM 1917 C CA . GLY A 1 246 ? 2.248 -12.709 -22.463 1.00 68.50 246 GLY A CA 1
ATOM 1918 C C . GLY A 1 246 ? 0.910 -11.984 -22.643 1.00 68.50 246 GLY A C 1
ATOM 1919 O O . GLY A 1 246 ? -0.111 -12.640 -22.850 1.00 68.50 246 GLY A O 1
ATOM 1920 N N . ARG A 1 247 ? 0.879 -10.668 -22.428 1.00 60.47 247 ARG A N 1
ATOM 1921 C CA . ARG A 1 247 ? -0.202 -9.779 -22.869 1.00 60.47 247 ARG A CA 1
ATOM 1922 C C . ARG A 1 247 ? 0.124 -9.212 -24.248 1.00 60.47 247 ARG A C 1
ATOM 1924 O O . ARG A 1 247 ? 1.332 -9.060 -24.535 1.00 60.47 247 ARG A O 1
#

Secondary structure (DSSP, 8-state):
---------------SSGGGHHHHHHTTSSSEEEE------S-GGGS-----GGGHHHHHHHS--------HHHHHHHHHHHHTTTS-GGG-----HHHHTT-SS-GGG--EEEE-HHHHHH-HHHHHHHHHHHHHHHHHHHH-HHHHHHHHHHH-GGG-SHHHHHHHHHHHTT--SS----HHHHHHHHHHHHHTTSS-TTPPP----TT--SPPPPPPS-HHHHHHHHHHHHHHHHHH--TTTT-